Protein AF-A0A966JB98-F1 (afdb_monomer_lite)

pLDDT: mean 86.97, std 13.34, range [29.17, 98.38]

Foldseek 3Di:
DDLVVLLVLLVVLLVVQCVVCVPPVQLNQLSVLLSVLLNVLCVPLNPVRLQPVPHVVLVLLLVLLVCCLPPNDDPDPCCQQEPNLCVQNVQLNVVCNVPHRSSVSLLSSLSVLLVVLLVLQCVLFPDPDPVVSVLLCLQLCSHPNSSNVSNSSDCLSVLLNLLCQLLPDPDPVSVVVSLSSCSSNPVLLSVLLVVQLVVLVVVVVVDDPFFDALVNLVVLLVVLLQLLQVVLQVVCCVPPVDHDRGADPDDDLLVCCLVCLLQLNNVVSADPVPDPDDPVRVVVVCVVVVSSGVLSPLLSVCSSPGGDDDSLSSSLSNSLSSQSSNVSSDNDRDSSSCSSSSSSSSSSSSVSVVVVVCVVVVPPPDPPPPPPDD

Radius of gyration: 20.99 Å; chains: 1; bounding box: 53×44×56 Å

Sequence (374 aa):
MSESLYLAQVSILGIVMLWFTRRQWLMQLQILGWIFFATVIALRFGLVGQEDFYSNDQGYHADLVREILATGLTHDLNWWLSSARIPYVFPATFVAAIGIEPLLALKFVSLLALLTTTSLIQRLVPQASKREVAAAAFFSATALIGVFFASLGLRDTTMMLFVLWFFTSSSSAAKVSALVGLGILRPHLAAAVLIGSLVALSFHKLRRDSAVSPLRNFSYLAAAPVLGYYVYSLGLQFQKGLNGVFGHTWGISPVLRIASNFVGLQFLTVSDSTVEFSITSLLLLRLLLSETIIIPLLFTVAVLVTRRHSLLMQSVMWSFGIYVGIVTNTDFNSFRQNIPFMPVMGLVVLLAWQEHRERRSGVQTSPLTVRRET

Secondary structure (DSSP, 8-state):
--HHHHHHHHHHHHHHHHHHTTT-HHHHHHHHHHHHHHHHHHHHHHHHHTTSSS-THHHHHHHHHHHHHHH-----HHHHHHT--HHHHHHHHHHHHTT--HHHHHHHHHHHHHHHHHHHHHHHS--SSHHHHHHHHHHTT-SHHHHHHHHHT-THHHHHHHHHHHHH-S-HHHHHHHHHHHHHH-HHHHHHHHHHHHHHHHHHHH--SPPPPHHHHHHHHHHHHHHHHHHHHHHHHHHH---S--SSSSSHHHHHHHHHHHHT-GGGGS-GGG-SS-HHHHHHHHHHTTHHHHHHHHHHHHHHH-SS--HHHHHHHHHHHHHHHHHTTSS---GGGTGGGHHHHHHHHHHHHHHHHHHHHT------------

Structure (mmCIF, N/CA/C/O backbone):
data_AF-A0A966JB98-F1
#
_entry.id   AF-A0A966JB98-F1
#
loop_
_atom_site.group_PDB
_atom_site.id
_atom_site.type_symbol
_atom_site.label_atom_id
_atom_site.label_alt_id
_atom_site.label_comp_id
_atom_site.label_asym_id
_atom_site.label_entity_id
_atom_site.label_seq_id
_atom_site.pdbx_PDB_ins_code
_atom_site.Cartn_x
_atom_site.Cartn_y
_atom_site.Cartn_z
_atom_site.occupancy
_atom_site.B_iso_or_equiv
_atom_site.auth_seq_id
_atom_site.auth_comp_id
_atom_site.auth_asym_id
_atom_site.auth_atom_id
_atom_site.pdbx_PDB_model_num
ATOM 1 N N . MET A 1 1 ? 18.762 -2.548 -23.575 1.00 78.75 1 MET A N 1
ATOM 2 C CA . MET A 1 1 ? 19.478 -3.214 -22.462 1.00 78.75 1 MET A CA 1
ATOM 3 C C . MET A 1 1 ? 19.377 -4.722 -22.653 1.00 78.75 1 MET A C 1
ATOM 5 O O . MET A 1 1 ? 18.339 -5.147 -23.140 1.00 78.75 1 MET A O 1
ATOM 9 N N . SER A 1 2 ? 20.403 -5.522 -22.341 1.00 90.44 2 SER A N 1
ATOM 10 C CA . SER A 1 2 ? 20.297 -6.989 -22.438 1.00 90.44 2 SER A CA 1
ATOM 11 C C . SER A 1 2 ? 19.602 -7.588 -21.210 1.00 90.44 2 SER A C 1
ATOM 13 O O . SER A 1 2 ? 19.680 -7.035 -20.111 1.00 90.44 2 SER A O 1
ATOM 15 N N . GLU A 1 3 ? 18.961 -8.747 -21.375 1.00 90.75 3 GLU A N 1
ATOM 16 C CA . GLU A 1 3 ? 18.346 -9.497 -20.267 1.00 90.75 3 GLU A CA 1
ATOM 17 C C . GLU A 1 3 ? 19.377 -9.899 -19.206 1.00 90.75 3 GLU A C 1
ATOM 19 O O . GLU A 1 3 ? 19.126 -9.775 -18.010 1.00 90.75 3 GLU A O 1
ATOM 24 N N . SER A 1 4 ? 20.580 -10.295 -19.631 1.00 92.19 4 SER A N 1
ATOM 25 C CA . SER A 1 4 ? 21.686 -10.619 -18.724 1.00 92.19 4 SER A CA 1
ATOM 26 C C . SER A 1 4 ? 22.066 -9.446 -17.819 1.00 92.19 4 SER A C 1
ATOM 28 O O . SER A 1 4 ? 22.307 -9.640 -16.627 1.00 92.19 4 SER A O 1
ATOM 30 N N . LEU A 1 5 ? 22.069 -8.223 -18.359 1.00 94.50 5 LEU A N 1
ATOM 31 C CA . LEU A 1 5 ? 22.356 -7.021 -17.584 1.00 94.50 5 LEU A CA 1
ATOM 32 C C . LEU A 1 5 ? 21.209 -6.696 -16.620 1.00 94.50 5 LEU A C 1
ATOM 34 O O . LEU A 1 5 ? 21.478 -6.366 -15.468 1.00 94.50 5 LEU A O 1
ATOM 38 N N . TYR A 1 6 ? 19.948 -6.857 -17.043 1.00 95.88 6 TYR A N 1
ATOM 39 C CA . TYR A 1 6 ? 18.785 -6.701 -16.157 1.00 95.88 6 TYR A CA 1
ATOM 40 C C . TYR A 1 6 ? 18.880 -7.637 -14.944 1.00 95.88 6 TYR A C 1
ATOM 42 O O . TYR A 1 6 ? 18.772 -7.202 -13.800 1.00 95.88 6 TYR A O 1
ATOM 50 N N . LEU A 1 7 ? 19.135 -8.926 -15.179 1.00 96.19 7 LEU A N 1
ATOM 51 C CA . LEU A 1 7 ? 19.230 -9.930 -14.116 1.00 96.19 7 LEU A CA 1
ATOM 52 C C . LEU A 1 7 ? 20.423 -9.683 -13.183 1.00 96.19 7 LEU A C 1
ATOM 54 O O . LEU A 1 7 ? 20.317 -9.894 -11.970 1.00 96.19 7 LEU A O 1
ATOM 58 N N . ALA A 1 8 ? 21.538 -9.182 -13.722 1.00 96.69 8 ALA A N 1
ATOM 59 C CA . ALA A 1 8 ? 22.664 -8.734 -12.912 1.00 96.69 8 ALA A CA 1
ATOM 60 C C . ALA A 1 8 ? 22.264 -7.559 -12.003 1.00 96.69 8 ALA A C 1
ATOM 62 O O . ALA A 1 8 ? 22.553 -7.598 -10.808 1.00 96.69 8 ALA A O 1
ATOM 63 N N . GLN A 1 9 ? 21.537 -6.561 -12.520 1.00 97.38 9 GLN A N 1
ATOM 64 C CA . GLN A 1 9 ? 21.033 -5.438 -11.718 1.00 97.38 9 GLN A CA 1
ATOM 65 C C . GLN A 1 9 ? 20.074 -5.901 -10.611 1.00 97.38 9 GLN A C 1
ATOM 67 O O . GLN A 1 9 ? 20.238 -5.493 -9.461 1.00 97.38 9 GLN A O 1
ATOM 72 N N . VAL A 1 10 ? 19.125 -6.796 -10.920 1.00 97.31 10 VAL A N 1
ATOM 73 C CA . VAL A 1 10 ? 18.217 -7.399 -9.922 1.00 97.31 10 VAL A CA 1
ATOM 74 C C . VAL A 1 10 ? 19.022 -8.067 -8.805 1.00 97.31 10 VAL A C 1
ATOM 76 O O . VAL A 1 10 ? 18.758 -7.840 -7.623 1.00 97.31 10 VAL A O 1
ATOM 79 N N . SER A 1 11 ? 20.032 -8.856 -9.177 1.00 96.88 11 SER A N 1
ATOM 80 C CA . SER A 1 11 ? 20.884 -9.578 -8.230 1.00 96.88 11 SER A CA 1
ATOM 81 C C . SER A 1 11 ? 21.695 -8.626 -7.353 1.00 96.88 11 SER A C 1
ATOM 83 O O . SER A 1 11 ? 21.733 -8.807 -6.139 1.00 96.88 11 SER A O 1
ATOM 85 N N . ILE A 1 12 ? 22.298 -7.584 -7.935 1.00 97.31 12 ILE A N 1
ATOM 86 C CA . ILE A 1 12 ? 23.080 -6.578 -7.202 1.00 97.31 12 ILE A CA 1
ATOM 87 C C . ILE A 1 12 ? 22.198 -5.855 -6.181 1.00 97.31 12 ILE A C 1
ATOM 89 O O . ILE A 1 12 ? 22.534 -5.836 -4.996 1.00 97.31 12 ILE A O 1
ATOM 93 N N . LEU A 1 13 ? 21.054 -5.311 -6.610 1.00 97.44 13 LEU A N 1
ATOM 94 C CA . LEU A 1 13 ? 20.121 -4.617 -5.716 1.00 97.44 13 LEU A CA 1
ATOM 95 C C . LEU A 1 13 ? 19.637 -5.546 -4.596 1.00 97.44 13 LEU A C 1
ATOM 97 O O . LEU A 1 13 ? 19.626 -5.165 -3.425 1.00 97.44 13 LEU A O 1
ATOM 101 N N . GLY A 1 14 ? 19.302 -6.790 -4.943 1.00 96.88 14 GLY A N 1
ATOM 102 C CA . GLY A 1 14 ? 18.904 -7.819 -3.992 1.00 96.88 14 GLY A CA 1
ATOM 103 C C . GLY A 1 14 ? 19.979 -8.129 -2.947 1.00 96.88 14 GLY A C 1
ATOM 104 O O . GLY A 1 14 ? 19.700 -8.087 -1.750 1.00 96.88 14 GLY A O 1
ATOM 105 N N . ILE A 1 15 ? 21.217 -8.394 -3.373 1.00 97.25 15 ILE A N 1
ATOM 106 C CA . ILE A 1 15 ? 22.352 -8.713 -2.489 1.00 97.25 15 ILE A CA 1
ATOM 107 C C . ILE A 1 15 ? 22.662 -7.544 -1.550 1.00 97.25 15 ILE A C 1
ATOM 109 O O . ILE A 1 15 ? 22.841 -7.756 -0.348 1.00 97.25 15 ILE A O 1
ATOM 113 N N . VAL A 1 16 ? 22.677 -6.314 -2.073 1.00 96.81 16 VAL A N 1
ATOM 114 C CA . VAL A 1 16 ? 22.878 -5.104 -1.265 1.00 96.81 16 VAL A CA 1
ATOM 115 C C . VAL A 1 16 ? 21.811 -5.013 -0.175 1.00 96.81 16 VAL A C 1
ATOM 117 O O . VAL A 1 16 ? 22.136 -4.817 0.997 1.00 96.81 16 VAL A O 1
ATOM 120 N N . MET A 1 17 ? 20.540 -5.231 -0.518 1.00 97.19 17 MET A N 1
ATOM 121 C CA . MET A 1 17 ? 19.464 -5.196 0.472 1.00 97.19 17 MET A CA 1
ATOM 122 C C . MET A 1 17 ? 19.564 -6.330 1.494 1.00 97.19 17 MET A C 1
ATOM 124 O O . MET A 1 17 ? 19.397 -6.077 2.688 1.00 97.19 17 MET A O 1
ATOM 128 N N . LEU A 1 18 ? 19.906 -7.551 1.070 1.00 97.56 18 LEU A N 1
ATOM 129 C CA . LEU A 1 18 ? 20.116 -8.685 1.977 1.00 97.56 18 LEU A CA 1
ATOM 130 C C . LEU A 1 18 ? 21.223 -8.412 3.001 1.00 97.56 18 LEU A C 1
ATOM 132 O O . LEU A 1 18 ? 21.103 -8.827 4.158 1.00 97.56 18 LEU A O 1
ATOM 136 N N . TRP A 1 19 ? 22.276 -7.697 2.597 1.00 96.62 19 TRP A N 1
ATOM 137 C CA . TRP A 1 19 ? 23.347 -7.270 3.492 1.00 96.62 19 TRP A CA 1
ATOM 138 C C . TRP A 1 19 ? 22.836 -6.307 4.571 1.00 96.62 19 TRP A C 1
ATOM 140 O O . TRP A 1 19 ? 23.075 -6.528 5.764 1.00 96.62 19 TRP A O 1
ATOM 150 N N . PHE A 1 20 ? 22.079 -5.276 4.178 1.00 95.12 20 PHE A N 1
ATOM 151 C CA . PHE A 1 20 ? 21.501 -4.311 5.120 1.00 95.12 20 PHE A CA 1
ATOM 152 C C . PHE A 1 20 ? 20.479 -4.948 6.072 1.00 95.12 20 PHE A C 1
ATOM 154 O O . PHE A 1 20 ? 20.418 -4.577 7.245 1.00 95.12 20 PHE A O 1
ATOM 161 N N . THR A 1 21 ? 19.728 -5.955 5.621 1.00 94.81 21 THR A N 1
ATOM 162 C CA . THR A 1 21 ? 18.706 -6.638 6.432 1.00 94.81 21 THR A CA 1
ATOM 163 C C . THR A 1 21 ? 19.190 -7.956 7.043 1.00 94.81 21 THR A C 1
ATOM 165 O O . THR A 1 21 ? 18.371 -8.778 7.455 1.00 94.81 21 THR A O 1
ATOM 168 N N . ARG A 1 22 ? 20.509 -8.184 7.156 1.00 91.81 22 ARG A N 1
ATOM 169 C CA . ARG A 1 22 ? 21.096 -9.484 7.557 1.00 91.81 22 ARG A CA 1
ATOM 170 C C . ARG A 1 22 ? 20.630 -10.055 8.902 1.00 91.81 22 ARG A C 1
ATOM 172 O O . ARG A 1 22 ? 20.797 -11.240 9.162 1.00 91.81 22 ARG A O 1
ATOM 179 N N . ARG A 1 23 ? 20.082 -9.212 9.783 1.00 89.88 23 ARG A N 1
ATOM 180 C CA . ARG A 1 23 ? 19.569 -9.603 11.110 1.00 89.88 23 ARG A CA 1
ATOM 181 C C . ARG A 1 23 ? 18.047 -9.795 11.145 1.00 89.88 23 ARG A C 1
ATOM 183 O O . ARG A 1 23 ? 17.507 -10.139 12.191 1.00 89.88 23 ARG A O 1
ATOM 190 N N . GLN A 1 24 ? 17.349 -9.560 10.036 1.00 92.69 24 GLN A N 1
ATOM 191 C CA . GLN A 1 24 ? 15.889 -9.532 9.959 1.00 92.69 24 GLN A CA 1
ATOM 192 C C . GLN A 1 24 ? 15.391 -10.569 8.949 1.00 92.69 24 GLN A C 1
ATOM 194 O O . GLN A 1 24 ? 15.175 -10.269 7.778 1.00 92.69 24 GLN A O 1
ATOM 199 N N . TRP A 1 25 ? 15.181 -11.800 9.427 1.00 94.69 25 TRP A N 1
ATOM 200 C CA . TRP A 1 25 ? 14.841 -12.956 8.585 1.00 94.69 25 TRP A CA 1
ATOM 201 C C . TRP A 1 25 ? 13.609 -12.732 7.688 1.00 94.69 25 TRP A C 1
ATOM 203 O O . TRP A 1 25 ? 13.598 -13.174 6.544 1.00 94.69 25 TRP A O 1
ATOM 213 N N . LEU A 1 26 ? 12.583 -12.023 8.182 1.00 95.12 26 LEU A N 1
ATOM 214 C CA . LEU A 1 26 ? 11.376 -11.736 7.403 1.00 95.12 26 LEU A CA 1
ATOM 215 C C . LEU A 1 26 ? 11.687 -10.821 6.213 1.00 95.12 26 LEU A C 1
ATOM 217 O O . LEU A 1 26 ? 11.237 -11.089 5.104 1.00 95.12 26 LEU A O 1
ATOM 221 N N . MET A 1 27 ? 12.482 -9.771 6.430 1.00 96.56 27 MET A N 1
ATOM 222 C CA . MET A 1 27 ? 12.879 -8.864 5.353 1.00 96.56 27 MET A CA 1
ATOM 223 C C . MET A 1 27 ? 13.778 -9.563 4.339 1.00 96.56 27 MET A C 1
ATOM 225 O O . MET A 1 27 ? 13.618 -9.355 3.143 1.00 96.56 27 MET A O 1
ATOM 229 N N . GLN A 1 28 ? 14.659 -10.460 4.793 1.00 97.06 28 GLN A N 1
ATOM 230 C CA . GLN A 1 28 ? 15.429 -11.306 3.880 1.00 97.06 28 GLN A CA 1
ATOM 231 C C . GLN A 1 28 ? 14.514 -12.165 3.004 1.00 97.06 28 GLN A C 1
ATOM 233 O O . GLN A 1 28 ? 14.716 -12.223 1.796 1.00 97.06 28 GLN A O 1
ATOM 238 N N . LEU A 1 29 ? 13.476 -12.778 3.582 1.00 97.25 29 LEU A N 1
ATOM 239 C CA . LEU A 1 29 ? 12.498 -13.554 2.821 1.00 97.25 29 LEU A CA 1
ATOM 240 C C . LEU A 1 29 ? 11.737 -12.683 1.808 1.00 97.25 29 LEU A C 1
ATOM 242 O O . LEU A 1 29 ? 11.547 -13.104 0.670 1.00 97.25 29 LEU A O 1
ATOM 246 N N . GLN A 1 30 ? 11.348 -11.463 2.191 1.00 98.06 30 GLN A N 1
ATOM 247 C CA . GLN A 1 30 ? 10.701 -10.505 1.288 1.00 98.06 30 GLN A CA 1
ATOM 248 C C . GLN A 1 30 ? 11.611 -10.119 0.116 1.00 98.06 30 GLN A C 1
ATOM 250 O O . GLN A 1 30 ? 11.156 -10.093 -1.024 1.00 98.06 30 GLN A O 1
ATOM 255 N N . ILE A 1 31 ? 12.897 -9.866 0.377 1.00 98.31 31 ILE A N 1
ATOM 256 C CA . ILE A 1 31 ? 13.884 -9.528 -0.656 1.00 98.31 31 ILE A CA 1
ATOM 257 C C . ILE A 1 31 ? 14.127 -10.722 -1.584 1.00 98.31 31 ILE A C 1
ATOM 259 O O . ILE A 1 31 ? 14.111 -10.552 -2.798 1.00 98.31 31 ILE A O 1
ATOM 263 N N . LEU A 1 32 ? 14.295 -11.933 -1.043 1.00 98.12 32 LEU A N 1
ATOM 264 C CA . LEU A 1 32 ? 14.449 -13.148 -1.851 1.00 98.12 32 LEU A CA 1
ATOM 265 C C . LEU A 1 32 ? 13.221 -13.399 -2.732 1.00 98.12 32 LEU A C 1
ATOM 267 O O . LEU A 1 32 ? 13.362 -13.699 -3.916 1.00 98.12 32 LEU A O 1
ATOM 271 N N . GLY A 1 33 ? 12.019 -13.220 -2.179 1.00 97.88 33 GLY A N 1
ATOM 272 C CA . GLY A 1 33 ? 10.779 -13.294 -2.945 1.00 97.88 33 GLY A CA 1
ATOM 273 C C . GLY A 1 33 ? 10.704 -12.222 -4.034 1.00 97.88 33 GLY A C 1
ATOM 274 O O . GLY A 1 33 ? 10.309 -12.521 -5.157 1.00 97.88 33 GLY A O 1
ATOM 275 N N . TRP A 1 34 ? 11.139 -10.994 -3.745 1.00 98.38 34 TRP A N 1
ATOM 276 C CA . TRP A 1 34 ? 11.185 -9.912 -4.729 1.00 98.38 34 TRP A CA 1
ATOM 277 C C . TRP A 1 34 ? 12.165 -10.210 -5.869 1.00 98.38 34 TRP A C 1
ATOM 279 O O . TRP A 1 34 ? 11.786 -10.062 -7.028 1.00 98.38 34 TRP A O 1
ATOM 289 N N . ILE A 1 35 ? 13.375 -10.703 -5.564 1.00 98.31 35 ILE A N 1
ATOM 290 C CA . ILE A 1 35 ? 14.361 -11.149 -6.568 1.00 98.31 35 ILE A CA 1
ATOM 291 C C . ILE A 1 35 ? 13.737 -12.225 -7.459 1.00 98.31 35 ILE A C 1
ATOM 293 O O . ILE A 1 35 ? 13.820 -12.138 -8.686 1.00 98.31 35 ILE A O 1
ATOM 297 N N . PHE A 1 36 ? 13.088 -13.219 -6.845 1.00 97.94 36 PHE A N 1
ATOM 298 C CA . PHE A 1 36 ? 12.430 -14.309 -7.556 1.00 97.94 36 PHE A CA 1
ATOM 299 C C . PHE A 1 36 ? 11.345 -13.791 -8.508 1.00 97.94 36 PHE A C 1
ATOM 301 O O . PHE A 1 36 ? 11.405 -14.077 -9.702 1.00 97.94 36 PHE A O 1
ATOM 308 N N . PHE A 1 37 ? 10.392 -12.988 -8.026 1.00 96.94 37 PHE A N 1
ATOM 309 C CA . PHE A 1 37 ? 9.316 -12.470 -8.876 1.00 96.94 37 PHE A CA 1
ATOM 310 C C . PHE A 1 37 ? 9.828 -11.524 -9.962 1.00 96.94 37 PHE A C 1
ATOM 312 O O . PHE A 1 37 ? 9.421 -11.666 -11.113 1.00 96.94 37 PHE A O 1
ATOM 319 N N . ALA A 1 38 ? 10.742 -10.602 -9.641 1.00 96.75 38 ALA A N 1
ATOM 320 C CA . ALA A 1 38 ? 11.320 -9.694 -10.630 1.00 96.75 38 ALA A CA 1
ATOM 321 C C . ALA A 1 38 ? 12.022 -10.465 -11.760 1.00 96.75 38 ALA A C 1
ATOM 323 O O . ALA A 1 38 ? 11.851 -10.126 -12.930 1.00 96.75 38 ALA A O 1
ATOM 324 N N . THR A 1 39 ? 12.740 -11.536 -11.411 1.00 96.62 39 THR A N 1
ATOM 325 C CA . THR A 1 39 ? 13.415 -12.426 -12.364 1.00 96.62 39 THR A CA 1
ATOM 326 C C . THR A 1 39 ? 12.419 -13.214 -13.209 1.00 96.62 39 THR A C 1
ATOM 328 O O . THR A 1 39 ? 12.507 -13.196 -14.431 1.00 96.62 39 THR A O 1
ATOM 331 N N . VAL A 1 40 ? 11.445 -13.882 -12.583 1.00 96.06 40 VAL A N 1
ATOM 332 C CA . VAL A 1 40 ? 10.453 -14.707 -13.292 1.00 96.06 40 VAL A CA 1
ATOM 333 C C . VAL A 1 40 ? 9.606 -13.867 -14.245 1.00 96.06 40 VAL A C 1
ATOM 335 O O . VAL A 1 40 ? 9.353 -14.298 -15.368 1.00 96.06 40 VAL A O 1
ATOM 338 N N . ILE A 1 41 ? 9.189 -12.667 -13.829 1.00 94.62 41 ILE A N 1
ATOM 339 C CA . ILE A 1 41 ? 8.429 -11.747 -14.684 1.00 94.62 41 ILE A CA 1
ATOM 340 C C . ILE A 1 41 ? 9.278 -11.338 -15.895 1.00 94.62 41 ILE A C 1
ATOM 342 O O . ILE A 1 41 ? 8.810 -11.460 -17.024 1.00 94.62 41 ILE A O 1
ATOM 346 N N . ALA A 1 42 ? 10.530 -10.923 -15.680 1.00 94.06 42 ALA A N 1
ATOM 347 C CA . ALA A 1 42 ? 11.412 -10.513 -16.770 1.00 94.06 42 ALA A CA 1
ATOM 348 C C . ALA A 1 42 ? 11.715 -11.661 -17.748 1.00 94.06 42 ALA A C 1
ATOM 350 O O . ALA A 1 42 ? 11.664 -11.457 -18.954 1.00 94.06 42 ALA A O 1
ATOM 351 N N . LEU A 1 43 ? 11.967 -12.876 -17.248 1.00 94.56 43 LEU A N 1
ATOM 352 C CA . LEU A 1 43 ? 12.237 -14.049 -18.088 1.00 94.56 43 LEU A CA 1
ATOM 353 C C . LEU A 1 43 ? 11.011 -14.512 -18.882 1.00 94.56 43 LEU A C 1
ATOM 355 O O . LEU A 1 43 ? 11.151 -15.022 -19.988 1.00 94.56 43 LEU A O 1
ATOM 359 N N . ARG A 1 44 ? 9.807 -14.375 -18.317 1.00 93.94 44 ARG A N 1
ATOM 360 C CA . ARG A 1 44 ? 8.575 -14.849 -18.959 1.00 93.94 44 ARG A CA 1
ATOM 361 C C . ARG A 1 44 ? 8.018 -13.864 -19.981 1.00 93.94 44 ARG A C 1
ATOM 363 O O . ARG A 1 44 ? 7.492 -14.300 -20.999 1.00 93.94 44 ARG A O 1
ATOM 370 N N . PHE A 1 45 ? 8.075 -12.568 -19.684 1.00 91.56 45 PHE A N 1
ATOM 371 C CA . PHE A 1 45 ? 7.440 -11.522 -20.493 1.00 91.56 45 PHE A CA 1
ATOM 372 C C . PHE A 1 45 ? 8.448 -10.671 -21.279 1.00 91.56 45 PHE A C 1
ATOM 374 O O . PHE A 1 45 ? 8.051 -9.828 -22.081 1.00 91.56 45 PHE A O 1
ATOM 381 N N . GLY A 1 46 ? 9.748 -10.890 -21.076 1.00 92.00 46 GLY A N 1
ATOM 382 C CA . GLY A 1 46 ? 10.804 -10.062 -21.645 1.00 92.00 46 GLY A CA 1
ATOM 383 C C . GLY A 1 46 ? 10.873 -8.678 -20.997 1.00 92.00 46 GLY A C 1
ATOM 384 O O . GLY A 1 46 ? 10.077 -8.323 -20.124 1.00 92.00 46 GLY A O 1
ATOM 385 N N . LEU A 1 47 ? 11.841 -7.867 -21.436 1.00 90.12 47 LEU A N 1
ATOM 386 C CA . LEU A 1 47 ? 12.071 -6.542 -20.848 1.00 90.12 47 LEU A CA 1
ATOM 387 C C . LEU A 1 47 ? 10.979 -5.523 -21.175 1.00 90.12 47 LEU A C 1
ATOM 389 O O . LEU A 1 47 ? 10.716 -4.670 -20.336 1.00 90.12 47 LEU A O 1
ATOM 393 N N . VAL A 1 48 ? 10.357 -5.639 -22.352 1.00 88.38 48 VAL A N 1
ATOM 394 C CA . VAL A 1 48 ? 9.275 -4.749 -22.801 1.00 88.38 48 VAL A CA 1
ATOM 395 C C . VAL A 1 48 ? 7.922 -5.268 -22.317 1.00 88.38 48 VAL A C 1
ATOM 397 O O . VAL A 1 48 ? 7.165 -4.529 -21.704 1.00 88.38 48 VAL A O 1
ATOM 400 N N . GLY A 1 49 ? 7.631 -6.562 -22.496 1.00 87.00 49 GLY A N 1
ATOM 401 C CA . GLY A 1 49 ? 6.319 -7.118 -22.141 1.00 87.00 49 GLY A CA 1
ATOM 402 C C . GLY A 1 49 ? 6.010 -7.098 -20.640 1.00 87.00 49 GLY A C 1
ATOM 403 O O . GLY A 1 49 ? 4.846 -7.142 -20.252 1.00 87.00 49 GLY A O 1
ATOM 404 N N . GLN A 1 50 ? 7.020 -6.984 -19.770 1.00 91.25 50 GLN A N 1
ATOM 405 C CA . GLN A 1 50 ? 6.785 -6.809 -18.333 1.00 91.25 50 GLN A CA 1
ATOM 406 C C . GLN A 1 50 ? 6.188 -5.441 -17.953 1.00 91.25 50 GLN A C 1
ATOM 408 O O . GLN A 1 50 ? 5.638 -5.323 -16.855 1.00 91.25 50 GLN A O 1
ATOM 413 N N . GLU A 1 51 ? 6.301 -4.425 -18.816 1.00 89.31 51 GLU A N 1
ATOM 414 C CA . GLU A 1 51 ? 5.734 -3.086 -18.591 1.00 89.31 51 GLU A CA 1
ATOM 415 C C . GLU A 1 51 ? 4.211 -3.065 -18.722 1.00 89.31 51 GLU A C 1
ATOM 417 O O . GLU A 1 51 ? 3.573 -2.202 -18.136 1.00 89.31 51 GLU A O 1
ATOM 422 N N . ASP A 1 52 ? 3.631 -4.061 -19.390 1.00 85.69 52 ASP A N 1
ATOM 423 C CA . ASP A 1 52 ? 2.181 -4.208 -19.551 1.00 85.69 52 ASP A CA 1
ATOM 424 C C . ASP A 1 52 ? 1.653 -5.499 -18.906 1.00 85.69 52 ASP A C 1
ATOM 426 O O . ASP A 1 52 ? 0.493 -5.865 -19.068 1.00 85.69 52 ASP A O 1
ATOM 430 N N . PHE A 1 53 ? 2.497 -6.200 -18.140 1.00 84.75 53 PHE A N 1
ATOM 431 C CA . PHE A 1 53 ? 2.170 -7.513 -17.578 1.00 84.75 53 PHE A CA 1
ATOM 432 C C . PHE A 1 53 ? 0.926 -7.498 -16.678 1.00 84.75 53 PHE A C 1
ATOM 434 O O . PHE A 1 53 ? 0.100 -8.408 -16.749 1.00 84.75 53 PHE A O 1
ATOM 441 N N . TYR A 1 54 ? 0.820 -6.520 -15.776 1.00 84.94 54 TYR A N 1
ATOM 442 C CA . TYR A 1 54 ? -0.244 -6.482 -14.771 1.00 84.94 54 TYR A CA 1
ATOM 443 C C . TYR A 1 54 ? -1.152 -5.260 -14.908 1.00 84.94 54 TYR A C 1
ATOM 445 O O . TYR A 1 54 ? -2.337 -5.332 -14.576 1.00 84.94 54 TYR A O 1
ATOM 453 N N . SER A 1 55 ? -0.607 -4.115 -15.321 1.00 84.50 55 SER A N 1
ATOM 454 C CA . SER A 1 55 ? -1.356 -2.866 -15.441 1.00 84.50 55 SER A CA 1
ATOM 455 C C . SER A 1 55 ? -0.594 -1.848 -16.280 1.00 84.50 55 SER A C 1
ATOM 457 O O . SER A 1 55 ? 0.574 -1.604 -15.998 1.00 84.50 55 SER A O 1
ATOM 459 N N . ASN A 1 56 ? -1.302 -1.129 -17.156 1.00 85.44 56 ASN A N 1
ATOM 460 C CA . ASN A 1 56 ? -0.759 -0.034 -17.981 1.00 85.44 56 ASN A CA 1
ATOM 461 C C . ASN A 1 56 ? -0.050 1.064 -17.154 1.00 85.44 56 ASN A C 1
ATOM 463 O O . ASN A 1 56 ? 0.825 1.767 -17.650 1.00 85.44 56 ASN A O 1
ATOM 467 N N . ASP A 1 57 ? -0.409 1.213 -15.870 1.00 85.69 57 ASP A N 1
ATOM 468 C CA . ASP A 1 57 ? 0.307 2.074 -14.911 1.00 85.69 57 ASP A CA 1
ATOM 469 C C . ASP A 1 57 ? 1.826 1.795 -14.848 1.00 85.69 57 ASP A C 1
ATOM 471 O O . ASP A 1 57 ? 2.592 2.710 -14.559 1.00 85.69 57 ASP A O 1
ATOM 475 N N . GLN A 1 58 ? 2.271 0.551 -15.062 1.00 91.38 58 GLN A N 1
ATOM 476 C CA . GLN A 1 58 ? 3.686 0.173 -14.984 1.00 91.38 58 GLN A CA 1
ATOM 477 C C . GLN A 1 58 ? 4.497 0.862 -16.093 1.00 91.38 58 GLN A C 1
ATOM 479 O O . GLN A 1 58 ? 5.445 1.584 -15.777 1.00 91.38 58 GLN A O 1
ATOM 484 N N . GLY A 1 59 ? 4.084 0.704 -17.357 1.00 91.69 59 GLY A N 1
ATOM 485 C CA . GLY A 1 59 ? 4.666 1.413 -18.500 1.00 91.69 59 GLY A CA 1
ATOM 486 C C . GLY A 1 59 ? 4.590 2.930 -18.330 1.00 91.69 59 GLY A C 1
ATOM 487 O O . GLY A 1 59 ? 5.610 3.608 -18.401 1.00 91.69 59 GLY A O 1
ATOM 488 N N . TYR A 1 60 ? 3.425 3.459 -17.935 1.00 91.31 60 TYR A N 1
ATOM 489 C CA . TYR A 1 60 ? 3.259 4.897 -17.683 1.00 91.31 60 TYR A CA 1
ATOM 490 C C . TYR A 1 60 ? 4.270 5.453 -16.663 1.00 91.31 60 TYR A C 1
ATOM 492 O O . TYR A 1 60 ? 4.852 6.519 -16.864 1.00 91.31 60 TYR A O 1
ATOM 500 N N . HIS A 1 61 ? 4.499 4.753 -15.547 1.00 92.75 61 HIS A N 1
ATOM 501 C CA . HIS A 1 61 ? 5.480 5.190 -14.553 1.00 92.75 61 HIS A CA 1
ATOM 502 C C . HIS A 1 61 ? 6.921 5.059 -15.053 1.00 92.75 61 HIS A C 1
ATOM 504 O O . HIS A 1 61 ? 7.736 5.936 -14.759 1.00 92.75 61 HIS A O 1
ATOM 510 N N . ALA A 1 62 ? 7.242 3.993 -15.790 1.00 93.38 62 ALA A N 1
ATOM 511 C CA . ALA A 1 62 ? 8.566 3.808 -16.376 1.00 93.38 62 ALA A CA 1
ATOM 512 C C . ALA A 1 62 ? 8.879 4.912 -17.397 1.00 93.38 62 ALA A C 1
ATOM 514 O O . ALA A 1 62 ? 9.975 5.474 -17.375 1.00 93.38 62 ALA A O 1
ATOM 515 N N . ASP A 1 63 ? 7.896 5.291 -18.211 1.00 92.69 63 ASP A N 1
ATOM 516 C CA . ASP A 1 63 ? 8.002 6.383 -19.176 1.00 92.69 63 ASP A CA 1
ATOM 517 C C . ASP A 1 63 ? 8.215 7.733 -18.501 1.00 92.69 63 ASP A C 1
ATOM 519 O O . ASP A 1 63 ? 9.104 8.470 -18.914 1.00 92.69 63 ASP A O 1
ATOM 523 N N . LEU A 1 64 ? 7.514 8.028 -17.400 1.00 92.00 64 LEU A N 1
ATOM 524 C CA . LEU A 1 64 ? 7.780 9.242 -16.620 1.00 92.00 64 LEU A CA 1
ATOM 525 C C . LEU A 1 64 ? 9.222 9.289 -16.095 1.00 92.00 64 LEU A C 1
ATOM 527 O O . LEU A 1 64 ? 9.855 10.343 -16.120 1.00 92.00 64 LEU A O 1
ATOM 531 N N . VAL A 1 65 ? 9.770 8.162 -15.624 1.00 93.62 65 VAL A N 1
ATOM 532 C CA . VAL A 1 65 ? 11.177 8.107 -15.190 1.00 93.62 65 VAL A CA 1
ATOM 533 C C . VAL A 1 65 ? 12.115 8.385 -16.368 1.00 93.62 65 VAL A C 1
ATOM 535 O O . VAL A 1 65 ? 13.057 9.165 -16.219 1.00 93.62 65 VAL A O 1
ATOM 538 N N . ARG A 1 66 ? 11.858 7.778 -17.534 1.00 93.75 66 ARG A N 1
ATOM 539 C CA . ARG A 1 66 ? 12.648 7.982 -18.761 1.00 93.75 66 ARG A CA 1
ATOM 540 C C . ARG A 1 66 ? 12.590 9.429 -19.236 1.00 93.75 66 ARG A C 1
ATOM 542 O O . ARG A 1 66 ? 13.631 9.993 -19.555 1.00 93.75 66 ARG A O 1
ATOM 549 N N . GLU A 1 67 ? 11.402 10.024 -19.242 1.00 91.12 67 GLU A N 1
ATOM 550 C CA . GLU A 1 67 ? 11.170 11.416 -19.620 1.00 91.12 67 GLU A CA 1
ATOM 551 C C . GLU A 1 67 ? 11.979 12.353 -18.720 1.00 91.12 67 GLU A C 1
ATOM 553 O O . GLU A 1 67 ? 12.793 13.123 -19.219 1.00 91.12 67 GLU A O 1
ATOM 558 N N . ILE A 1 68 ? 11.872 12.209 -17.394 1.00 91.62 68 ILE A N 1
ATOM 559 C CA . ILE A 1 68 ? 12.625 13.049 -16.450 1.00 91.62 68 ILE A CA 1
ATOM 560 C C . ILE A 1 68 ? 14.142 12.919 -16.661 1.00 91.62 68 ILE A C 1
ATOM 562 O O . ILE A 1 68 ? 14.858 13.916 -16.576 1.00 91.62 68 ILE A O 1
ATOM 566 N N . LEU A 1 69 ? 14.651 11.713 -16.938 1.00 91.94 69 LEU A N 1
ATOM 567 C CA . LEU A 1 69 ? 16.077 11.507 -17.215 1.00 91.94 69 LEU A CA 1
ATOM 568 C C . LEU A 1 69 ? 16.521 12.132 -18.545 1.00 91.94 69 LEU A C 1
ATOM 570 O O . LEU A 1 69 ? 17.654 12.596 -18.641 1.00 91.94 69 LEU A O 1
ATOM 574 N N . ALA A 1 70 ? 15.655 12.131 -19.561 1.00 91.06 70 ALA A N 1
ATOM 575 C CA . ALA A 1 70 ? 15.975 12.629 -20.894 1.00 91.06 70 ALA A CA 1
ATOM 576 C C . ALA A 1 70 ? 15.850 14.156 -21.008 1.00 91.06 70 ALA A C 1
ATOM 578 O O . ALA A 1 70 ? 16.715 14.803 -21.594 1.00 91.06 70 ALA A O 1
ATOM 579 N N . THR A 1 71 ? 14.778 14.733 -20.465 1.00 86.94 71 THR A N 1
ATOM 580 C CA . THR A 1 71 ? 14.427 16.151 -20.649 1.00 86.94 71 THR A CA 1
ATOM 581 C C . THR A 1 71 ? 14.620 16.998 -19.395 1.00 86.94 71 THR A C 1
ATOM 583 O O . THR A 1 71 ? 14.496 18.219 -19.458 1.00 86.94 71 THR A O 1
ATOM 586 N N . GLY A 1 72 ? 14.923 16.382 -18.251 1.00 82.88 72 GLY A N 1
ATOM 587 C CA . GLY A 1 72 ? 14.947 17.065 -16.963 1.00 82.88 72 GLY A CA 1
ATOM 588 C C . GLY A 1 72 ? 13.543 17.347 -16.423 1.00 82.88 72 GLY A C 1
ATOM 589 O O . GLY A 1 72 ? 12.552 16.739 -16.828 1.00 82.88 72 GLY A O 1
ATOM 590 N N . LEU A 1 73 ? 13.459 18.263 -15.457 1.00 81.44 73 LEU A N 1
ATOM 591 C CA . LEU A 1 73 ? 12.210 18.610 -14.780 1.00 81.44 73 LEU A CA 1
ATOM 592 C C . LEU A 1 73 ? 11.384 19.608 -15.590 1.00 81.44 73 LEU A C 1
ATOM 594 O O . LEU A 1 73 ? 11.891 20.650 -16.000 1.00 81.44 73 LEU A O 1
ATOM 598 N N . THR A 1 74 ? 10.091 19.331 -15.748 1.00 79.44 74 THR A N 1
ATOM 599 C CA . THR A 1 74 ? 9.161 20.275 -16.374 1.00 79.44 74 THR A CA 1
ATOM 600 C C . THR A 1 74 ? 8.828 21.428 -15.418 1.00 79.44 74 THR A C 1
ATOM 602 O O . THR A 1 74 ? 8.811 21.273 -14.193 1.00 79.44 74 THR A O 1
ATOM 605 N N . HIS A 1 75 ? 8.534 22.609 -15.965 1.00 75.12 75 HIS A N 1
ATOM 606 C CA . HIS A 1 75 ? 8.100 23.774 -15.178 1.00 75.12 75 HIS A CA 1
ATOM 607 C C . HIS A 1 75 ? 6.574 23.832 -14.957 1.00 75.12 75 HIS A C 1
ATOM 609 O O . HIS A 1 75 ? 6.081 24.775 -14.341 1.00 75.12 75 HIS A O 1
ATOM 615 N N . ASP A 1 76 ? 5.814 22.841 -15.438 1.00 80.19 76 ASP A N 1
ATOM 616 C CA . ASP A 1 76 ? 4.351 22.833 -15.345 1.00 80.19 76 ASP A CA 1
ATOM 617 C C . ASP A 1 76 ? 3.863 22.323 -13.980 1.00 80.19 76 ASP A C 1
ATOM 619 O O . ASP A 1 76 ? 3.898 21.127 -13.684 1.00 80.19 76 ASP A O 1
ATOM 623 N N . LEU A 1 77 ? 3.342 23.234 -13.154 1.00 71.31 77 LEU A N 1
ATOM 624 C CA . LEU A 1 77 ? 2.802 22.927 -11.827 1.00 71.31 77 LEU A CA 1
ATOM 625 C C . LEU A 1 77 ? 1.659 21.893 -11.864 1.00 71.31 77 LEU A C 1
ATOM 627 O O . LEU A 1 77 ? 1.503 21.111 -10.923 1.00 71.31 77 LEU A O 1
ATOM 631 N N . ASN A 1 78 ? 0.874 21.850 -12.945 1.00 73.88 78 ASN A N 1
ATOM 632 C CA . ASN A 1 78 ? -0.201 20.869 -13.086 1.00 73.88 78 ASN A CA 1
ATOM 633 C C . ASN A 1 78 ? 0.360 19.463 -13.279 1.00 73.88 78 ASN A C 1
ATOM 635 O O . ASN A 1 78 ? -0.144 18.518 -12.664 1.00 73.88 78 ASN A O 1
ATOM 639 N N . TRP A 1 79 ? 1.430 19.315 -14.061 1.00 78.31 79 TRP A N 1
ATOM 640 C CA . TRP A 1 79 ? 2.133 18.044 -14.223 1.00 78.31 79 TRP A CA 1
ATOM 641 C C . TRP A 1 79 ? 2.631 17.513 -12.873 1.00 78.31 79 TRP A C 1
ATOM 643 O O . TRP A 1 79 ? 2.374 16.355 -1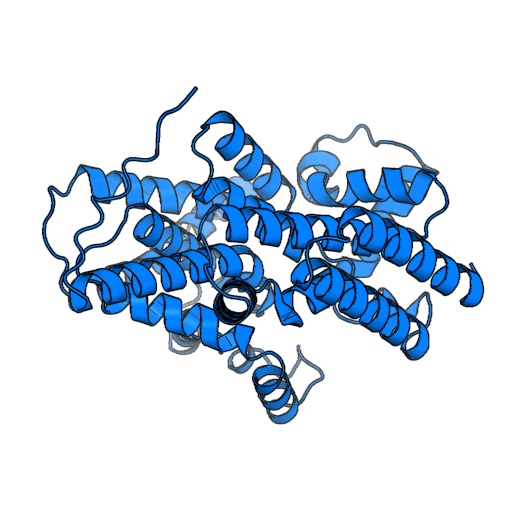2.533 1.00 78.31 79 TRP A O 1
ATOM 653 N N . TRP A 1 80 ? 3.221 18.378 -12.045 1.00 70.81 80 TRP A N 1
ATOM 654 C CA . TRP A 1 80 ? 3.716 18.031 -10.709 1.00 70.81 80 TRP A CA 1
ATOM 655 C C . TRP A 1 80 ? 2.629 17.506 -9.763 1.00 70.81 80 TRP A C 1
ATOM 657 O O . TRP A 1 80 ? 2.835 16.518 -9.052 1.00 70.81 80 TRP A O 1
ATOM 667 N N . LEU A 1 81 ? 1.461 18.150 -9.760 1.00 66.44 81 LEU A N 1
ATOM 668 C CA . LEU A 1 81 ? 0.367 17.817 -8.846 1.00 66.44 81 LEU A CA 1
ATOM 669 C C . LEU A 1 81 ? -0.486 16.639 -9.331 1.00 66.44 81 LEU A C 1
ATOM 671 O O . LEU A 1 81 ? -1.020 15.886 -8.514 1.00 66.44 81 LEU A O 1
ATOM 675 N N . SER A 1 82 ? -0.633 16.472 -10.647 1.00 67.38 82 SER A N 1
ATOM 676 C CA . SER A 1 82 ? -1.629 15.560 -11.221 1.00 67.38 82 SER A CA 1
ATOM 677 C C . SER A 1 82 ? -1.051 14.335 -11.925 1.00 67.38 82 SER A C 1
ATOM 679 O O . SER A 1 82 ? -1.716 13.297 -11.899 1.00 67.38 82 SER A O 1
ATOM 681 N N . SER A 1 83 ? 0.168 14.406 -12.467 1.00 70.75 83 SER A N 1
ATOM 682 C CA . SER A 1 83 ? 0.721 13.381 -13.370 1.00 70.75 83 SER A CA 1
ATOM 683 C C . SER A 1 83 ? 2.019 12.766 -12.853 1.00 70.75 83 SER A C 1
ATOM 685 O O . SER A 1 83 ? 2.169 11.550 -12.879 1.00 70.75 83 SER A O 1
ATOM 687 N N . ALA A 1 84 ? 2.912 13.571 -12.274 1.00 71.19 84 ALA A N 1
ATOM 688 C CA . ALA A 1 84 ? 4.279 13.176 -11.935 1.00 71.19 84 ALA A CA 1
ATOM 689 C C . ALA A 1 84 ? 4.387 12.048 -10.898 1.00 71.19 84 ALA A C 1
ATOM 691 O O . ALA A 1 84 ? 5.401 11.361 -10.836 1.00 71.19 84 ALA A O 1
ATOM 692 N N . ARG A 1 85 ? 3.371 11.878 -10.033 1.00 84.94 85 ARG A N 1
ATOM 693 C CA . ARG A 1 85 ? 3.379 10.908 -8.913 1.00 84.94 85 ARG A CA 1
ATOM 694 C C . ARG A 1 85 ? 4.710 10.921 -8.147 1.00 84.94 85 ARG A C 1
ATOM 696 O O . ARG A 1 85 ? 5.252 9.872 -7.795 1.00 84.94 85 ARG A O 1
ATOM 703 N N . ILE A 1 86 ? 5.199 12.134 -7.874 1.00 85.44 86 ILE A N 1
ATOM 704 C CA . ILE A 1 86 ? 6.542 12.449 -7.358 1.00 85.44 86 ILE A CA 1
ATOM 705 C C . ILE A 1 86 ? 7.004 11.499 -6.246 1.00 85.44 86 ILE A C 1
ATOM 707 O O . ILE A 1 86 ? 8.110 10.979 -6.367 1.00 85.44 86 ILE A O 1
ATOM 711 N N . PRO A 1 87 ? 6.200 11.192 -5.200 1.00 89.31 87 PRO A N 1
ATOM 712 C CA . PRO A 1 87 ? 6.680 10.375 -4.084 1.00 89.31 87 PRO A CA 1
ATOM 713 C C . PRO A 1 87 ? 7.117 8.957 -4.473 1.00 89.31 87 PRO A C 1
ATOM 715 O O . PRO A 1 87 ? 7.758 8.280 -3.677 1.00 89.31 87 PRO A O 1
ATOM 718 N N . TYR A 1 88 ? 6.741 8.504 -5.670 1.00 93.56 88 TYR A N 1
ATOM 719 C CA . TYR A 1 88 ? 7.111 7.212 -6.224 1.00 93.56 88 TYR A CA 1
ATOM 720 C C . TYR A 1 88 ? 8.144 7.333 -7.352 1.00 93.56 88 TYR A C 1
ATOM 722 O O . TYR A 1 88 ? 9.173 6.662 -7.319 1.00 93.56 88 TYR A O 1
ATOM 730 N N . VAL A 1 89 ? 7.894 8.226 -8.314 1.00 93.12 89 VAL A N 1
ATOM 731 C CA . VAL A 1 89 ? 8.722 8.371 -9.521 1.00 93.12 89 VAL A CA 1
ATOM 732 C C . VAL A 1 89 ? 10.082 8.993 -9.203 1.00 93.12 89 VAL A C 1
ATOM 734 O O . VAL A 1 89 ? 11.090 8.517 -9.704 1.00 93.12 89 VAL A O 1
ATOM 737 N N . PHE A 1 90 ? 10.159 9.989 -8.316 1.00 92.56 90 PHE A N 1
ATOM 738 C CA . PHE A 1 90 ? 11.418 10.707 -8.062 1.00 92.56 90 PHE A CA 1
ATOM 739 C C . PHE A 1 90 ? 12.506 9.845 -7.430 1.00 92.56 90 PHE A C 1
ATOM 741 O O . PHE A 1 90 ? 13.626 9.835 -7.945 1.00 92.56 90 PHE A O 1
ATOM 748 N N . PRO A 1 91 ? 12.223 9.096 -6.346 1.00 95.00 91 PRO A N 1
ATOM 749 C CA . PRO A 1 91 ? 13.199 8.156 -5.812 1.00 95.00 91 PRO A CA 1
ATOM 750 C C . PRO A 1 91 ? 13.666 7.150 -6.872 1.00 95.00 91 PRO A C 1
ATOM 752 O O . PRO A 1 91 ? 14.846 6.810 -6.905 1.00 95.00 91 PRO A O 1
ATOM 755 N N . ALA A 1 92 ? 12.772 6.720 -7.771 1.00 96.50 92 ALA A N 1
ATOM 756 C CA . ALA A 1 92 ? 13.123 5.808 -8.852 1.00 96.50 92 ALA A CA 1
ATOM 757 C C . ALA A 1 92 ? 14.014 6.487 -9.897 1.00 96.50 92 ALA A C 1
ATOM 759 O O . ALA A 1 92 ? 14.985 5.878 -10.326 1.00 96.50 92 ALA A O 1
ATOM 760 N N . THR A 1 93 ? 13.772 7.753 -10.240 1.00 95.19 93 THR A N 1
ATOM 761 C CA . THR A 1 93 ? 14.648 8.539 -11.119 1.00 95.19 93 THR A CA 1
ATOM 762 C C . THR A 1 93 ? 16.068 8.637 -10.566 1.00 95.19 93 THR A C 1
ATOM 764 O O . THR A 1 93 ? 17.012 8.440 -11.322 1.00 95.19 93 THR A O 1
ATOM 767 N N . PHE A 1 94 ? 16.254 8.865 -9.260 1.00 95.00 94 PHE A N 1
ATOM 768 C CA . PHE A 1 94 ? 17.598 8.879 -8.662 1.00 95.00 94 PHE A CA 1
ATOM 769 C C . PHE A 1 94 ? 18.304 7.522 -8.770 1.00 95.00 94 PHE A C 1
ATOM 771 O O . PHE A 1 94 ? 19.500 7.467 -9.052 1.00 95.00 94 PHE A O 1
ATOM 778 N N . VAL A 1 95 ? 17.569 6.425 -8.575 1.00 96.06 95 VAL A N 1
ATOM 779 C CA . VAL A 1 95 ? 18.103 5.064 -8.739 1.00 96.06 95 VAL A CA 1
ATOM 780 C C . VAL A 1 95 ? 18.367 4.749 -10.215 1.00 96.06 95 VAL A C 1
ATOM 782 O O . VAL A 1 95 ? 19.352 4.099 -10.540 1.00 96.06 95 VAL A O 1
ATOM 785 N N . ALA A 1 96 ? 17.538 5.232 -11.132 1.00 96.38 96 ALA A N 1
ATOM 786 C CA . ALA A 1 96 ? 17.733 5.031 -12.561 1.00 96.38 96 ALA A CA 1
ATOM 787 C C . ALA A 1 96 ? 18.890 5.884 -13.114 1.00 96.38 96 ALA A C 1
ATOM 789 O O . ALA A 1 96 ? 19.611 5.443 -14.007 1.00 96.38 96 ALA A O 1
ATOM 790 N N . ALA A 1 97 ? 19.150 7.057 -12.527 1.00 94.62 97 ALA A N 1
ATOM 791 C CA . ALA A 1 97 ? 20.253 7.940 -12.908 1.00 94.62 97 ALA A CA 1
ATOM 792 C C . ALA A 1 97 ? 21.643 7.301 -12.723 1.00 94.62 97 ALA A C 1
ATOM 794 O O . ALA A 1 97 ? 22.576 7.663 -13.435 1.00 94.62 97 ALA A O 1
ATOM 795 N N . ILE A 1 98 ? 21.790 6.321 -11.820 1.00 94.19 98 ILE A N 1
ATOM 796 C CA . ILE A 1 98 ? 23.035 5.542 -11.659 1.00 94.19 98 ILE A CA 1
ATOM 797 C C . ILE A 1 98 ? 23.150 4.366 -12.651 1.00 94.19 98 ILE A C 1
ATOM 799 O O . ILE A 1 98 ? 24.041 3.530 -12.517 1.00 94.19 98 ILE A O 1
ATOM 803 N N . GLY A 1 99 ? 22.257 4.284 -13.642 1.00 93.44 99 GLY A N 1
ATOM 804 C CA . GLY A 1 99 ? 22.281 3.279 -14.708 1.00 93.44 99 GLY A CA 1
ATOM 805 C C . GLY A 1 99 ? 21.405 2.046 -14.464 1.00 93.44 99 GLY A C 1
ATOM 806 O O . GLY A 1 99 ? 21.510 1.076 -15.217 1.00 93.44 99 GLY A O 1
ATOM 807 N N . ILE A 1 100 ? 20.549 2.052 -13.436 1.00 96.88 100 ILE A N 1
ATOM 808 C CA . ILE A 1 100 ? 19.533 1.007 -13.236 1.00 96.88 100 ILE A CA 1
ATOM 809 C C . ILE A 1 100 ? 18.380 1.220 -14.218 1.00 96.88 100 ILE A C 1
ATOM 811 O O . ILE A 1 100 ? 17.969 2.349 -14.478 1.00 96.88 100 ILE A O 1
ATOM 815 N N . GLU A 1 101 ? 17.838 0.133 -14.758 1.00 96.00 101 GLU A N 1
ATOM 816 C CA . GLU A 1 101 ? 16.686 0.207 -15.656 1.00 96.00 101 GLU A CA 1
ATOM 817 C C . GLU A 1 101 ? 15.469 0.876 -14.968 1.00 96.00 101 GLU A C 1
ATOM 819 O O . GLU A 1 101 ? 15.173 0.548 -13.815 1.00 96.00 101 GLU A O 1
ATOM 824 N N . PRO A 1 102 ? 14.762 1.814 -15.634 1.00 95.81 102 PRO A N 1
ATOM 825 C CA . PRO A 1 102 ? 13.658 2.579 -15.047 1.00 95.81 102 PRO A CA 1
ATOM 826 C C . PRO A 1 102 ? 12.570 1.757 -14.343 1.00 95.81 102 PRO A C 1
ATOM 828 O O . PRO A 1 102 ? 12.204 2.074 -13.208 1.00 95.81 102 PRO A O 1
ATOM 831 N N . LEU A 1 103 ? 12.066 0.685 -14.961 1.00 96.00 103 LEU A N 1
ATOM 832 C CA . LEU A 1 103 ? 11.057 -0.168 -14.334 1.00 96.00 103 LEU A CA 1
ATOM 833 C C . LEU A 1 103 ? 11.637 -0.926 -13.128 1.00 96.00 103 LEU A C 1
ATOM 835 O O . LEU A 1 103 ? 10.978 -1.046 -12.094 1.00 96.00 103 LEU A O 1
ATOM 839 N N . LEU A 1 104 ? 12.875 -1.412 -13.205 1.00 97.38 104 LEU A N 1
ATOM 840 C CA . LEU A 1 104 ? 13.559 -2.034 -12.073 1.00 97.38 104 LEU A CA 1
ATOM 841 C C . LEU A 1 104 ? 13.781 -1.048 -10.918 1.00 97.38 104 LEU A C 1
ATOM 843 O O . LEU A 1 104 ? 13.596 -1.420 -9.758 1.00 97.38 104 LEU A O 1
ATOM 847 N N . ALA A 1 105 ? 14.111 0.209 -11.212 1.00 97.62 105 ALA A N 1
ATOM 848 C CA . ALA A 1 105 ? 14.221 1.264 -10.211 1.00 97.62 105 ALA A CA 1
ATOM 849 C C . ALA A 1 105 ? 12.878 1.502 -9.497 1.00 97.62 105 ALA A C 1
ATOM 851 O O . ALA A 1 105 ? 12.833 1.593 -8.269 1.00 97.62 105 ALA A O 1
ATOM 852 N N . LEU A 1 106 ? 11.766 1.502 -10.239 1.00 97.62 106 LEU A N 1
ATOM 853 C CA . LEU A 1 106 ? 10.411 1.580 -9.682 1.00 97.62 106 LEU A CA 1
ATOM 854 C C . LEU A 1 106 ? 10.081 0.371 -8.794 1.00 97.62 106 LEU A C 1
ATOM 856 O O . LEU A 1 106 ? 9.612 0.544 -7.665 1.00 97.62 106 LEU A O 1
ATOM 860 N N . LYS A 1 107 ? 10.389 -0.854 -9.246 1.00 97.94 107 LYS A N 1
ATOM 861 C CA . LYS A 1 107 ? 10.265 -2.083 -8.435 1.00 97.94 107 LYS A CA 1
ATOM 862 C C . LYS A 1 107 ? 11.095 -1.999 -7.151 1.00 97.94 107 LYS A C 1
ATOM 864 O O . LYS A 1 107 ? 10.651 -2.441 -6.092 1.00 97.94 107 LYS A O 1
ATOM 869 N N . PHE A 1 108 ? 12.289 -1.414 -7.224 1.00 98.25 108 PHE A N 1
ATOM 870 C CA . PHE A 1 108 ? 13.172 -1.241 -6.076 1.00 98.25 108 PHE A CA 1
ATOM 871 C C . PHE A 1 108 ? 12.611 -0.237 -5.060 1.00 98.25 108 PHE A C 1
ATOM 873 O O . PHE A 1 108 ? 12.584 -0.525 -3.865 1.00 98.25 108 PHE A O 1
ATOM 880 N N . VAL A 1 109 ? 12.067 0.898 -5.508 1.00 98.00 109 VAL A N 1
ATOM 881 C CA . VAL A 1 109 ? 11.359 1.844 -4.624 1.00 98.00 109 VAL A CA 1
ATOM 882 C C . VAL A 1 109 ? 10.152 1.179 -3.962 1.00 98.00 109 VAL A C 1
ATOM 884 O O . VAL A 1 109 ? 9.938 1.342 -2.756 1.00 98.00 109 VAL A O 1
ATOM 887 N N . SER A 1 110 ? 9.393 0.373 -4.711 1.00 97.69 110 SER A N 1
ATOM 888 C CA . SER A 1 110 ? 8.270 -0.389 -4.162 1.00 97.69 110 SER A CA 1
ATOM 889 C C . SER A 1 110 ? 8.718 -1.406 -3.101 1.00 97.69 110 SER A C 1
ATOM 891 O O . SER A 1 110 ? 8.013 -1.579 -2.101 1.00 97.69 110 SER A O 1
ATOM 893 N N . LEU A 1 111 ? 9.892 -2.033 -3.269 1.00 98.31 111 LEU A N 1
ATOM 894 C CA . LEU A 1 111 ? 10.521 -2.895 -2.262 1.00 98.31 111 LEU A CA 1
ATOM 895 C C . LEU A 1 111 ? 10.918 -2.100 -1.011 1.00 98.31 111 LEU A C 1
ATOM 897 O O . LEU A 1 111 ? 10.573 -2.506 0.096 1.00 98.31 111 LEU A O 1
ATOM 901 N N . LEU A 1 112 ? 11.585 -0.953 -1.151 1.00 98.12 112 LEU A N 1
ATOM 902 C CA . LEU A 1 112 ? 11.964 -0.115 -0.005 1.00 98.12 112 LEU A CA 1
ATOM 903 C C . LEU A 1 112 ? 10.741 0.321 0.816 1.00 98.12 112 LEU A C 1
ATOM 905 O O . LEU A 1 112 ? 10.768 0.284 2.053 1.00 98.12 112 LEU A O 1
ATOM 909 N N . ALA A 1 113 ? 9.646 0.678 0.139 1.00 98.19 113 ALA A N 1
ATOM 910 C CA . ALA A 1 113 ? 8.380 1.006 0.785 1.00 98.19 113 ALA A CA 1
ATOM 911 C C . ALA A 1 113 ? 7.782 -0.194 1.542 1.00 98.19 113 ALA A C 1
ATOM 913 O O . ALA A 1 113 ? 7.328 -0.037 2.680 1.00 98.19 113 ALA A O 1
ATOM 914 N N . LEU A 1 114 ? 7.835 -1.401 0.966 1.00 98.38 114 LEU A N 1
ATOM 915 C CA . LEU A 1 114 ? 7.401 -2.639 1.624 1.00 98.38 114 LEU A CA 1
ATOM 916 C C . LEU A 1 114 ? 8.235 -2.951 2.877 1.00 98.38 114 LEU A C 1
ATOM 918 O O . LEU A 1 114 ? 7.678 -3.241 3.939 1.00 98.38 114 LEU A O 1
ATOM 922 N N . LEU A 1 115 ? 9.563 -2.865 2.780 1.00 97.94 115 LEU A N 1
ATOM 923 C CA . LEU A 1 115 ? 10.469 -3.137 3.900 1.00 97.94 115 LEU A CA 1
ATOM 924 C C . LEU A 1 115 ? 10.273 -2.125 5.033 1.00 97.94 115 LEU A C 1
ATOM 926 O O . LEU A 1 115 ? 10.238 -2.492 6.208 1.00 97.94 115 LEU A O 1
ATOM 930 N N . THR A 1 116 ? 10.054 -0.856 4.688 1.00 97.62 116 THR A N 1
ATOM 931 C CA . THR A 1 116 ? 9.765 0.195 5.670 1.00 97.62 116 THR A CA 1
ATOM 932 C C . THR A 1 116 ? 8.407 -0.031 6.332 1.00 97.62 116 THR A C 1
ATOM 934 O O . THR A 1 116 ? 8.311 0.040 7.555 1.00 97.62 116 THR A O 1
ATOM 937 N N . THR A 1 117 ? 7.379 -0.400 5.563 1.00 97.81 117 THR A N 1
ATOM 938 C CA . THR A 1 117 ? 6.061 -0.787 6.100 1.00 97.81 117 THR A CA 1
ATOM 939 C C . THR A 1 117 ? 6.199 -1.948 7.089 1.00 97.81 117 THR A C 1
ATOM 941 O O . THR A 1 117 ? 5.684 -1.882 8.203 1.00 97.81 117 THR A O 1
ATOM 944 N N . THR A 1 118 ? 6.975 -2.971 6.730 1.00 96.81 118 THR A N 1
ATOM 945 C CA . THR A 1 118 ? 7.260 -4.132 7.589 1.00 96.81 118 THR A CA 1
ATOM 946 C C . THR A 1 118 ? 7.966 -3.722 8.882 1.00 96.81 118 THR A C 1
ATOM 948 O O . THR A 1 118 ? 7.577 -4.148 9.969 1.00 96.81 118 THR A O 1
ATOM 951 N N . SER A 1 119 ? 8.974 -2.851 8.780 1.00 95.38 119 SER A N 1
ATOM 952 C CA . SER A 1 119 ? 9.709 -2.308 9.928 1.00 95.38 119 SER A CA 1
ATOM 953 C C . SER A 1 119 ? 8.789 -1.545 10.882 1.00 95.38 119 SER A C 1
ATOM 955 O O . SER A 1 119 ? 8.847 -1.743 12.095 1.00 95.38 119 SER A O 1
ATOM 957 N N . LEU A 1 120 ? 7.895 -0.708 10.343 1.00 95.44 120 LEU A N 1
ATOM 958 C CA . LEU A 1 120 ? 6.920 0.039 11.138 1.00 95.44 120 LEU A CA 1
ATOM 959 C C . LEU A 1 120 ? 5.952 -0.899 11.866 1.00 95.44 120 LEU A C 1
ATOM 961 O O . LEU A 1 120 ? 5.755 -0.740 13.068 1.00 95.44 120 LEU A O 1
ATOM 965 N N . ILE A 1 121 ? 5.407 -1.913 11.189 1.00 95.12 121 ILE A N 1
ATOM 966 C CA . ILE A 1 121 ? 4.513 -2.897 11.822 1.00 95.12 121 ILE A CA 1
ATOM 967 C C . ILE A 1 121 ? 5.216 -3.643 12.963 1.00 95.12 121 ILE A C 1
ATOM 969 O O . ILE A 1 121 ? 4.646 -3.770 14.045 1.00 95.12 121 ILE A O 1
ATOM 973 N N . GLN A 1 122 ? 6.463 -4.081 12.766 1.00 92.56 122 GLN A N 1
ATOM 974 C CA . GLN A 1 122 ? 7.232 -4.770 13.811 1.00 92.56 122 GLN A CA 1
ATOM 975 C C . GLN A 1 122 ? 7.529 -3.884 15.029 1.00 92.56 122 GLN A C 1
ATOM 977 O O . GLN A 1 122 ? 7.641 -4.397 16.139 1.00 92.56 122 GLN A O 1
ATOM 982 N N . ARG A 1 123 ? 7.643 -2.562 14.843 1.00 91.62 123 ARG A N 1
ATOM 983 C CA . ARG A 1 123 ? 7.794 -1.607 15.953 1.00 91.62 123 ARG A CA 1
ATOM 984 C C . ARG A 1 123 ? 6.485 -1.369 16.704 1.00 91.62 123 ARG A C 1
ATOM 986 O O . ARG A 1 123 ? 6.517 -1.141 17.907 1.00 91.62 123 ARG A O 1
ATOM 993 N N . LEU A 1 124 ? 5.354 -1.389 15.999 1.00 90.69 124 LEU A N 1
ATOM 994 C CA . LEU A 1 124 ? 4.032 -1.103 16.566 1.00 90.69 124 LEU A CA 1
ATOM 995 C C . LEU A 1 124 ? 3.423 -2.295 17.299 1.00 90.69 124 LEU A C 1
ATOM 997 O O . LEU A 1 124 ? 2.653 -2.105 18.235 1.00 90.69 124 LEU A O 1
ATOM 1001 N N . VAL A 1 125 ? 3.753 -3.509 16.867 1.00 87.44 125 VAL A N 1
ATOM 1002 C CA . VAL A 1 125 ? 3.251 -4.743 17.465 1.00 87.44 125 VAL A CA 1
ATOM 1003 C C . VAL A 1 125 ? 4.459 -5.571 17.896 1.00 87.44 125 VAL A C 1
ATOM 1005 O O . VAL A 1 125 ? 5.015 -6.290 17.061 1.00 87.44 125 VAL A O 1
ATOM 1008 N N . PRO A 1 126 ? 4.899 -5.462 19.166 1.00 77.19 126 PRO A N 1
ATOM 1009 C CA . PRO A 1 126 ? 5.993 -6.270 19.688 1.00 77.19 126 PRO A CA 1
ATOM 1010 C C . PRO A 1 126 ? 5.664 -7.754 19.535 1.00 77.19 126 PRO A C 1
ATOM 1012 O O . PRO A 1 126 ? 4.592 -8.202 19.938 1.00 77.19 126 PRO A O 1
ATOM 1015 N N . GLN A 1 127 ? 6.581 -8.509 18.934 1.00 81.38 127 GLN A N 1
ATOM 1016 C CA . GLN A 1 127 ? 6.410 -9.939 18.680 1.00 81.38 127 GLN A CA 1
ATOM 1017 C C . GLN A 1 127 ? 7.415 -10.721 19.517 1.00 81.38 127 GLN A C 1
ATOM 1019 O O . GLN A 1 127 ? 8.617 -10.463 19.436 1.00 81.38 127 GLN A O 1
ATOM 1024 N N . ALA A 1 128 ? 6.940 -11.694 20.293 1.00 76.81 128 ALA A N 1
ATOM 1025 C CA . ALA A 1 128 ? 7.798 -12.518 21.140 1.00 76.81 128 ALA A CA 1
ATOM 1026 C C . ALA A 1 128 ? 8.375 -13.720 20.375 1.00 76.81 128 ALA A C 1
ATOM 1028 O O . ALA A 1 128 ? 9.400 -14.278 20.767 1.00 76.81 128 ALA A O 1
ATOM 1029 N N . SER A 1 129 ? 7.740 -14.131 19.270 1.00 88.69 129 SER A N 1
ATOM 1030 C CA . SER A 1 129 ? 8.138 -15.323 18.514 1.00 88.69 129 SER A CA 1
ATOM 1031 C C . SER A 1 129 ? 8.174 -15.125 16.995 1.00 88.69 129 SER A C 1
ATOM 1033 O O . SER A 1 129 ? 7.485 -14.279 16.427 1.00 88.69 129 SER A O 1
ATOM 1035 N N . LYS A 1 130 ? 8.926 -15.992 16.296 1.00 90.06 130 LYS A N 1
ATOM 1036 C CA . LYS A 1 130 ? 8.961 -16.027 14.819 1.00 90.06 130 LYS A CA 1
ATOM 1037 C C . LYS A 1 130 ? 7.576 -16.248 14.199 1.00 90.06 130 LYS A C 1
ATOM 1039 O O . LYS A 1 130 ? 7.298 -15.710 13.133 1.00 90.06 130 LYS A O 1
ATOM 1044 N N . ARG A 1 131 ? 6.710 -17.023 14.865 1.00 90.56 131 ARG A N 1
ATOM 1045 C CA . ARG A 1 131 ? 5.335 -17.278 14.407 1.00 90.56 131 ARG A CA 1
ATOM 1046 C C . ARG A 1 131 ? 4.493 -16.010 14.442 1.00 90.56 131 ARG A C 1
ATOM 1048 O O . ARG A 1 131 ? 3.756 -15.753 13.502 1.00 90.56 131 ARG A O 1
ATOM 1055 N N . GLU A 1 132 ? 4.634 -15.209 15.490 1.00 90.56 132 GLU A N 1
ATOM 1056 C CA . GLU A 1 132 ? 3.908 -13.946 15.617 1.00 90.56 132 GLU A CA 1
ATOM 1057 C C . GLU A 1 132 ? 4.426 -12.891 14.629 1.00 90.56 132 GLU A C 1
ATOM 1059 O O . GLU A 1 132 ? 3.628 -12.182 14.027 1.00 90.56 132 GLU A O 1
ATOM 1064 N N . VAL A 1 133 ? 5.736 -12.870 14.343 1.00 92.44 133 VAL A N 1
ATOM 1065 C CA . VAL A 1 133 ? 6.301 -12.065 13.242 1.00 92.44 133 VAL A CA 1
ATOM 1066 C C . VAL A 1 133 ? 5.709 -12.471 11.889 1.00 92.44 133 VAL A C 1
ATOM 1068 O O . VAL A 1 133 ? 5.319 -11.604 11.112 1.00 92.44 133 VAL A O 1
ATOM 1071 N N . ALA A 1 134 ? 5.610 -13.774 11.606 1.00 93.31 134 ALA A N 1
ATOM 1072 C CA . ALA A 1 134 ? 5.013 -14.271 10.366 1.00 93.31 134 ALA A CA 1
ATOM 1073 C C . ALA A 1 134 ? 3.514 -13.940 10.272 1.00 93.31 134 ALA A C 1
ATOM 1075 O O . ALA A 1 134 ? 3.046 -13.499 9.225 1.00 93.31 134 ALA A O 1
ATOM 1076 N N . ALA A 1 135 ? 2.771 -14.099 11.370 1.00 93.38 135 ALA A N 1
ATOM 1077 C CA . ALA A 1 135 ? 1.359 -13.737 11.438 1.00 93.38 135 ALA A CA 1
ATOM 1078 C C . ALA A 1 135 ? 1.157 -12.230 11.240 1.00 93.38 135 ALA A C 1
ATOM 1080 O O . ALA A 1 135 ? 0.284 -11.826 10.480 1.00 93.38 135 ALA A O 1
ATOM 1081 N N . ALA A 1 136 ? 1.990 -11.392 11.861 1.00 94.00 136 ALA A N 1
ATOM 1082 C CA . ALA A 1 136 ? 1.945 -9.951 11.662 1.00 94.00 136 ALA A CA 1
ATOM 1083 C C . ALA A 1 136 ? 2.248 -9.571 10.210 1.00 94.00 136 ALA A C 1
ATOM 1085 O O . ALA A 1 136 ? 1.573 -8.706 9.656 1.00 94.00 136 ALA A O 1
ATOM 1086 N N . ALA A 1 137 ? 3.210 -10.245 9.574 1.00 95.25 137 ALA A N 1
ATOM 1087 C CA . ALA A 1 137 ? 3.521 -10.036 8.165 1.00 95.25 137 ALA A CA 1
ATOM 1088 C C . ALA A 1 137 ? 2.322 -10.365 7.266 1.00 95.25 137 ALA A C 1
ATOM 1090 O O . ALA A 1 137 ? 1.923 -9.547 6.439 1.00 95.25 137 ALA A O 1
ATOM 1091 N N . PHE A 1 138 ? 1.715 -11.531 7.503 1.00 95.81 138 PHE A N 1
ATOM 1092 C CA . PHE A 1 138 ? 0.526 -11.987 6.797 1.00 95.81 138 PHE A CA 1
ATOM 1093 C C . PHE A 1 138 ? -0.649 -11.032 6.996 1.00 95.81 138 PHE A C 1
ATOM 1095 O O . PHE A 1 138 ? -1.230 -10.577 6.026 1.00 95.81 138 PHE A O 1
ATOM 1102 N N . PHE A 1 139 ? -0.993 -10.664 8.232 1.00 95.19 139 PHE A N 1
ATOM 1103 C CA . PHE A 1 139 ? -2.152 -9.803 8.479 1.00 95.19 139 PHE A CA 1
ATOM 1104 C C . PHE A 1 139 ? -1.935 -8.354 8.041 1.00 95.19 139 PHE A C 1
ATOM 1106 O O . PHE A 1 139 ? -2.907 -7.683 7.723 1.00 95.19 139 PHE A O 1
ATOM 1113 N N . SER A 1 140 ? -0.694 -7.866 7.974 1.00 94.00 140 SER A N 1
ATOM 1114 C CA . SER A 1 140 ? -0.379 -6.511 7.495 1.00 94.00 140 SER A CA 1
ATOM 1115 C C . SER A 1 140 ? -0.167 -6.414 5.980 1.00 94.00 140 SER A C 1
ATOM 1117 O O . SER A 1 140 ? 0.274 -5.367 5.503 1.00 94.00 140 SER A O 1
ATOM 1119 N N . ALA A 1 141 ? -0.465 -7.474 5.217 1.00 95.69 141 ALA A N 1
ATOM 1120 C CA . ALA A 1 141 ? -0.224 -7.537 3.774 1.00 95.69 141 ALA A CA 1
ATOM 1121 C C . ALA A 1 141 ? 1.243 -7.287 3.382 1.00 95.69 141 ALA A C 1
ATOM 1123 O O . ALA A 1 141 ? 1.534 -6.838 2.273 1.00 95.69 141 ALA A O 1
ATOM 1124 N N . THR A 1 142 ? 2.183 -7.556 4.292 1.00 96.38 142 THR A N 1
ATOM 1125 C CA . THR A 1 142 ? 3.620 -7.442 4.019 1.00 96.38 142 THR A CA 1
ATOM 1126 C C . THR A 1 142 ? 4.246 -8.789 3.655 1.00 96.38 142 THR A C 1
ATOM 1128 O O . THR A 1 142 ? 5.431 -8.838 3.341 1.00 96.38 142 THR A O 1
ATOM 1131 N N . ALA A 1 143 ? 3.476 -9.882 3.650 1.00 95.19 143 ALA A N 1
ATOM 1132 C CA . ALA A 1 143 ? 3.945 -11.188 3.202 1.00 95.19 143 ALA A CA 1
ATOM 1133 C C . ALA A 1 143 ? 3.858 -11.314 1.667 1.00 95.19 143 ALA A C 1
ATOM 1135 O O . ALA A 1 143 ? 4.462 -10.522 0.940 1.00 95.19 143 ALA A O 1
ATOM 1136 N N . LEU A 1 144 ? 3.150 -12.320 1.153 1.00 95.12 144 LEU A N 1
ATOM 1137 C CA . LEU A 1 144 ? 3.189 -12.685 -0.261 1.00 95.12 144 LEU A CA 1
ATOM 1138 C C . LEU A 1 144 ? 2.612 -11.583 -1.156 1.00 95.12 144 LEU A C 1
ATOM 1140 O O . LEU A 1 144 ? 3.229 -11.235 -2.162 1.00 95.12 144 LEU A O 1
ATOM 1144 N N . ILE A 1 145 ? 1.470 -10.998 -0.782 1.00 94.44 145 ILE A N 1
ATOM 1145 C CA . ILE A 1 145 ? 0.832 -9.935 -1.566 1.00 94.44 145 ILE A CA 1
ATOM 1146 C C . ILE A 1 145 ? 1.709 -8.682 -1.644 1.00 94.44 145 ILE A C 1
ATOM 1148 O O . ILE A 1 145 ? 1.844 -8.093 -2.715 1.00 94.44 145 ILE A O 1
ATOM 1152 N N . GLY A 1 146 ? 2.351 -8.302 -0.537 1.00 96.19 146 GLY A N 1
ATOM 1153 C CA . GLY A 1 146 ? 3.240 -7.145 -0.483 1.00 96.19 146 GLY A CA 1
ATOM 1154 C C . GLY A 1 146 ? 4.462 -7.334 -1.376 1.00 96.19 146 GLY A C 1
ATOM 1155 O O . GLY A 1 146 ? 4.800 -6.443 -2.153 1.00 96.19 146 GLY A O 1
ATOM 1156 N N . VAL A 1 147 ? 5.083 -8.518 -1.320 1.00 97.56 147 VAL A N 1
ATOM 1157 C CA . VAL A 1 147 ? 6.218 -8.884 -2.182 1.00 97.56 147 VAL A CA 1
ATOM 1158 C C . VAL A 1 147 ? 5.808 -8.904 -3.654 1.00 97.56 147 VAL A C 1
ATOM 1160 O O . VAL A 1 147 ? 6.520 -8.348 -4.492 1.00 97.56 147 VAL A O 1
ATOM 1163 N N . PHE A 1 148 ? 4.645 -9.481 -3.969 1.00 95.69 148 PHE A N 1
ATOM 1164 C CA . PHE A 1 148 ? 4.114 -9.498 -5.328 1.00 95.69 148 PHE A CA 1
ATOM 1165 C C . PHE A 1 148 ? 3.936 -8.072 -5.861 1.00 95.69 148 PHE A C 1
ATOM 1167 O O . PHE A 1 148 ? 4.534 -7.732 -6.876 1.00 95.69 148 PHE A O 1
ATOM 1174 N N . PHE A 1 149 ? 3.234 -7.191 -5.142 1.00 95.31 149 PHE A N 1
ATOM 1175 C CA . PHE A 1 149 ? 3.045 -5.801 -5.576 1.00 95.31 149 PHE A CA 1
ATOM 1176 C C . PHE A 1 149 ? 4.348 -4.994 -5.637 1.00 95.31 149 PHE A C 1
ATOM 1178 O O . PHE A 1 149 ? 4.501 -4.152 -6.524 1.00 95.31 149 PHE A O 1
ATOM 1185 N N . ALA A 1 150 ? 5.316 -5.281 -4.764 1.00 97.25 150 ALA A N 1
ATOM 1186 C CA . ALA A 1 150 ? 6.642 -4.676 -4.840 1.00 97.25 150 ALA A CA 1
ATOM 1187 C C . ALA A 1 150 ? 7.411 -5.077 -6.112 1.00 97.25 150 ALA A C 1
ATOM 1189 O O . ALA A 1 150 ? 8.230 -4.308 -6.607 1.00 97.25 150 ALA A O 1
ATOM 1190 N N . SER A 1 151 ? 7.140 -6.263 -6.661 1.00 96.81 151 SER A N 1
ATOM 1191 C CA . SER A 1 151 ? 7.805 -6.773 -7.866 1.00 96.81 151 SER A CA 1
ATOM 1192 C C . SER A 1 151 ? 7.218 -6.260 -9.188 1.00 96.81 151 SER A C 1
ATOM 1194 O O . SER A 1 151 ? 7.819 -6.479 -10.238 1.00 96.81 151 SER A O 1
ATOM 1196 N N . LEU A 1 152 ? 6.077 -5.559 -9.153 1.00 94.00 152 LEU A N 1
ATOM 1197 C CA . LEU A 1 152 ? 5.393 -5.069 -10.357 1.00 94.00 152 LEU A CA 1
ATOM 1198 C C . LEU A 1 152 ? 5.909 -3.707 -10.839 1.00 94.00 152 LEU A C 1
ATOM 1200 O O . LEU A 1 152 ? 5.828 -3.415 -12.025 1.00 94.00 152 LEU A O 1
ATOM 1204 N N . GLY A 1 153 ? 6.456 -2.873 -9.951 1.00 91.06 153 GLY A N 1
ATOM 1205 C CA . GLY A 1 153 ? 6.776 -1.482 -10.300 1.00 91.06 153 GLY A CA 1
ATOM 1206 C C . GLY A 1 153 ? 5.528 -0.596 -10.272 1.00 91.06 153 GLY A C 1
ATOM 1207 O O . GLY A 1 153 ? 5.319 0.249 -11.137 1.00 91.06 153 GLY A O 1
ATOM 1208 N N . LEU A 1 154 ? 4.680 -0.815 -9.263 1.00 92.81 154 LEU A N 1
ATOM 1209 C CA . LEU A 1 154 ? 3.498 -0.008 -8.991 1.00 92.81 154 LEU A CA 1
ATOM 1210 C C . LEU A 1 154 ? 3.648 0.772 -7.682 1.00 92.81 154 LEU A C 1
ATOM 1212 O O . LEU A 1 154 ? 4.251 0.310 -6.708 1.00 92.81 154 LEU A O 1
ATOM 1216 N N . ARG A 1 155 ? 2.991 1.932 -7.631 1.00 93.62 155 ARG A N 1
ATOM 1217 C CA . ARG A 1 155 ? 2.930 2.832 -6.465 1.00 93.62 155 ARG A CA 1
ATOM 1218 C C . ARG A 1 155 ? 2.145 2.282 -5.263 1.00 93.62 155 ARG A C 1
ATOM 1220 O O . ARG A 1 155 ? 2.089 2.933 -4.220 1.00 93.62 155 ARG A O 1
ATOM 1227 N N . ASP A 1 156 ? 1.488 1.131 -5.400 1.00 94.81 156 ASP A N 1
ATOM 1228 C CA . ASP A 1 156 ? 0.572 0.561 -4.406 1.00 94.81 156 ASP A CA 1
ATOM 1229 C C . ASP A 1 156 ? 1.261 0.307 -3.047 1.00 94.81 156 ASP A C 1
ATOM 1231 O O . ASP A 1 156 ? 0.694 0.657 -2.010 1.00 94.81 156 ASP A O 1
ATOM 1235 N N . THR A 1 157 ? 2.512 -0.174 -3.026 1.00 96.25 157 THR A N 1
ATOM 1236 C CA . THR A 1 157 ? 3.269 -0.365 -1.769 1.00 96.25 157 THR A CA 1
ATOM 1237 C C . THR A 1 157 ? 3.742 0.952 -1.143 1.00 96.25 157 THR A C 1
ATOM 1239 O O . THR A 1 157 ? 3.828 1.070 0.079 1.00 96.25 157 THR A O 1
ATOM 1242 N N . THR A 1 158 ? 3.986 1.991 -1.945 1.00 97.31 158 THR A N 1
ATOM 1243 C CA . THR A 1 158 ? 4.250 3.347 -1.438 1.00 97.31 158 THR A CA 1
ATOM 1244 C C . THR A 1 158 ? 2.994 3.950 -0.805 1.00 97.31 158 THR A C 1
ATOM 1246 O O . THR A 1 158 ? 3.070 4.582 0.248 1.00 97.31 158 THR A O 1
ATOM 1249 N N . MET A 1 159 ? 1.814 3.705 -1.387 1.00 97.50 159 MET A N 1
ATOM 1250 C CA . MET A 1 159 ? 0.542 4.103 -0.777 1.00 97.50 159 MET A CA 1
ATOM 1251 C C . MET A 1 159 ? 0.275 3.348 0.534 1.00 97.50 159 MET A C 1
ATOM 1253 O O . MET A 1 159 ? -0.152 3.977 1.500 1.00 97.50 159 MET A O 1
ATOM 1257 N N . MET A 1 160 ? 0.575 2.042 0.599 1.00 97.69 160 MET A N 1
ATOM 1258 C CA . MET A 1 160 ? 0.535 1.254 1.844 1.00 97.69 160 MET A CA 1
ATOM 1259 C C . MET A 1 160 ? 1.354 1.919 2.957 1.00 97.69 160 MET A C 1
ATOM 1261 O O . MET A 1 160 ? 0.848 2.110 4.066 1.00 97.69 160 MET A O 1
ATOM 1265 N N . LEU A 1 161 ? 2.591 2.322 2.645 1.00 98.06 161 LEU A N 1
ATOM 1266 C CA . LEU A 1 161 ? 3.473 3.005 3.587 1.00 98.06 161 LEU A CA 1
ATOM 1267 C C . LEU A 1 161 ? 2.857 4.315 4.091 1.00 98.06 161 LEU A C 1
ATOM 1269 O O . LEU A 1 161 ? 2.791 4.524 5.300 1.00 98.06 161 LEU A O 1
ATOM 1273 N N . PHE A 1 162 ? 2.390 5.196 3.201 1.00 98.19 162 PHE A N 1
ATOM 1274 C CA . PHE A 1 162 ? 1.854 6.489 3.634 1.00 98.19 162 PHE A CA 1
ATOM 1275 C C . PHE A 1 162 ? 0.542 6.374 4.411 1.00 98.19 162 PHE A C 1
ATOM 1277 O O . PHE A 1 162 ? 0.366 7.095 5.391 1.00 98.19 162 PHE A O 1
ATOM 1284 N N . VAL A 1 163 ? -0.360 5.462 4.035 1.00 98.31 163 VAL A N 1
ATOM 1285 C CA . VAL A 1 163 ? -1.586 5.220 4.813 1.00 98.31 163 VAL A CA 1
ATOM 1286 C C . VAL A 1 163 ? -1.229 4.730 6.216 1.00 98.31 163 VAL A C 1
ATOM 1288 O O . VAL A 1 163 ? -1.720 5.285 7.202 1.00 98.31 163 VAL A O 1
ATOM 1291 N N . LEU A 1 164 ? -0.336 3.741 6.331 1.00 98.00 164 LEU A N 1
ATOM 1292 C CA . LEU A 1 164 ? 0.116 3.251 7.632 1.00 98.00 164 LEU A CA 1
ATOM 1293 C C . LEU A 1 164 ? 0.774 4.370 8.445 1.00 98.00 164 LEU A C 1
ATOM 1295 O O . LEU A 1 164 ? 0.457 4.548 9.622 1.00 98.00 164 LEU A O 1
ATOM 1299 N N . TRP A 1 165 ? 1.661 5.148 7.825 1.00 97.38 165 TRP A N 1
ATOM 1300 C CA . TRP A 1 165 ? 2.394 6.216 8.495 1.00 97.38 165 TRP A CA 1
ATOM 1301 C C . TRP A 1 165 ? 1.462 7.321 9.001 1.00 97.38 165 TRP A C 1
ATOM 1303 O O . TRP A 1 165 ? 1.601 7.765 10.141 1.00 97.38 165 TRP A O 1
ATOM 1313 N N . PHE A 1 166 ? 0.450 7.704 8.220 1.00 98.00 166 PHE A N 1
ATOM 1314 C CA . PHE A 1 166 ? -0.564 8.667 8.645 1.00 98.00 166 PHE A CA 1
ATOM 1315 C C . PHE A 1 166 ? -1.306 8.218 9.916 1.00 98.00 166 PHE A C 1
ATOM 1317 O O . PHE A 1 166 ? -1.467 8.997 10.860 1.00 98.00 166 PHE A O 1
ATOM 1324 N N . PHE A 1 167 ? -1.749 6.960 9.964 1.00 97.44 167 PHE A N 1
ATOM 1325 C CA . PHE A 1 167 ? -2.541 6.460 11.088 1.00 97.44 167 PHE A CA 1
ATOM 1326 C C . PHE A 1 167 ? -1.716 6.165 12.344 1.00 97.44 167 PHE A C 1
ATOM 1328 O O . PHE A 1 167 ? -2.255 6.223 13.449 1.00 97.44 167 PHE A O 1
ATOM 1335 N N . THR A 1 168 ? -0.427 5.865 12.189 1.00 95.44 168 THR A N 1
ATOM 1336 C CA . THR A 1 168 ? 0.435 5.395 13.287 1.00 95.44 168 THR A CA 1
ATOM 1337 C C . THR A 1 168 ? 1.387 6.458 13.822 1.00 95.44 168 THR A C 1
ATOM 1339 O O . THR A 1 168 ? 1.849 6.345 14.955 1.00 95.44 168 THR A O 1
ATOM 1342 N N . SER A 1 169 ? 1.661 7.517 13.057 1.00 92.81 169 SER A N 1
ATOM 1343 C CA . SER A 1 169 ? 2.513 8.611 13.516 1.00 92.81 169 SER A CA 1
ATOM 1344 C C . SER A 1 169 ? 1.874 9.395 14.667 1.00 92.81 169 SER A C 1
ATOM 1346 O O . SER A 1 169 ? 0.686 9.723 14.639 1.00 92.81 169 SER A O 1
ATOM 1348 N N . SER A 1 170 ? 2.683 9.772 15.656 1.00 88.50 170 SER A N 1
ATOM 1349 C CA . SER A 1 170 ? 2.308 10.720 16.711 1.00 88.50 170 SER A CA 1
ATOM 1350 C C . SER A 1 170 ? 2.456 12.183 16.271 1.00 88.50 170 SER A C 1
ATOM 1352 O O . SER A 1 170 ? 1.717 13.043 16.746 1.00 88.50 170 SER A O 1
ATOM 1354 N N . SER A 1 171 ? 3.374 12.472 15.344 1.00 94.75 171 SER A N 1
ATOM 1355 C CA . SER A 1 171 ? 3.677 13.830 14.886 1.00 94.75 171 SER A CA 1
ATOM 1356 C C . SER A 1 171 ? 2.688 14.302 13.821 1.00 94.75 171 SER A C 1
ATOM 1358 O O . SER A 1 171 ? 2.545 13.671 12.769 1.00 94.75 171 SER A O 1
ATOM 1360 N N . SER A 1 172 ? 2.055 15.457 14.060 1.00 93.12 172 SER A N 1
ATOM 1361 C CA . SER A 1 172 ? 1.177 16.122 13.088 1.00 93.12 172 SER A CA 1
ATOM 1362 C C . SER A 1 172 ? 1.898 16.433 11.780 1.00 93.12 172 SER A C 1
ATOM 1364 O O . SER A 1 172 ? 1.313 16.246 10.718 1.00 93.12 172 SER A O 1
ATOM 1366 N N . ALA A 1 173 ? 3.174 16.834 11.839 1.00 94.62 173 ALA A N 1
ATOM 1367 C CA . ALA A 1 173 ? 3.970 17.103 10.643 1.00 94.62 173 ALA A CA 1
ATOM 1368 C C . ALA A 1 173 ? 4.099 15.845 9.777 1.00 94.62 173 ALA A C 1
ATOM 1370 O O . ALA A 1 173 ? 3.815 15.884 8.588 1.00 94.62 173 ALA A O 1
ATOM 1371 N N . ALA A 1 174 ? 4.412 14.698 10.384 1.00 94.06 174 ALA A N 1
ATOM 1372 C CA . ALA A 1 174 ? 4.495 13.432 9.660 1.00 94.06 174 ALA A CA 1
ATOM 1373 C C . ALA A 1 174 ? 3.135 12.978 9.091 1.00 94.06 174 ALA A C 1
ATOM 1375 O O . ALA A 1 174 ? 3.091 12.443 7.985 1.00 94.06 174 ALA A O 1
ATOM 1376 N N . LYS A 1 175 ? 2.017 13.239 9.787 1.00 95.75 175 LYS A N 1
ATOM 1377 C CA . LYS A 1 175 ? 0.671 12.987 9.238 1.00 95.75 175 LYS A CA 1
ATOM 1378 C C . LYS A 1 175 ? 0.375 13.862 8.024 1.00 95.75 175 LYS A C 1
ATOM 1380 O O . LYS A 1 175 ? -0.142 13.361 7.031 1.00 95.75 175 LYS A O 1
ATOM 1385 N N . VAL A 1 176 ? 0.713 15.148 8.094 1.00 96.44 176 VAL A N 1
ATOM 1386 C CA . VAL A 1 176 ? 0.560 16.077 6.968 1.00 96.44 176 VAL A CA 1
ATOM 1387 C C . VAL A 1 176 ? 1.438 15.633 5.800 1.00 96.44 176 VAL A C 1
ATOM 1389 O O . VAL A 1 176 ? 0.928 15.519 4.693 1.00 96.44 176 VAL A O 1
ATOM 1392 N N . SER A 1 177 ? 2.702 15.274 6.035 1.00 95.19 177 SER A N 1
ATOM 1393 C CA . SER A 1 177 ? 3.594 14.762 4.987 1.00 95.19 177 SER A CA 1
ATOM 1394 C C . SER A 1 177 ? 3.053 13.491 4.330 1.00 95.19 177 SER A C 1
ATOM 1396 O O . SER A 1 177 ? 3.058 13.386 3.106 1.00 95.19 177 SER A O 1
ATOM 1398 N N . ALA A 1 178 ? 2.528 12.547 5.117 1.00 96.56 178 ALA A N 1
ATOM 1399 C CA . ALA A 1 178 ? 1.894 11.343 4.588 1.00 96.56 178 ALA A CA 1
ATOM 1400 C C . ALA A 1 178 ? 0.634 11.670 3.764 1.00 96.56 178 ALA A C 1
ATOM 1402 O O . ALA A 1 178 ? 0.449 11.104 2.689 1.00 96.56 178 ALA A O 1
ATOM 1403 N N . LEU A 1 179 ? -0.202 12.616 4.212 1.00 96.56 179 LEU A N 1
ATOM 1404 C CA . LEU A 1 179 ? -1.364 13.085 3.449 1.00 96.56 179 LEU A CA 1
ATOM 1405 C C . LEU A 1 179 ? -0.975 13.791 2.152 1.00 96.56 179 LEU A C 1
ATOM 1407 O O . LEU A 1 179 ? -1.621 13.555 1.138 1.00 96.56 179 LEU A O 1
ATOM 1411 N N . VAL A 1 180 ? 0.067 14.624 2.160 1.00 94.56 180 VAL A N 1
ATOM 1412 C CA . VAL A 1 180 ? 0.589 15.282 0.953 1.00 94.56 180 VAL A CA 1
ATOM 1413 C C . VAL A 1 180 ? 1.115 14.232 -0.025 1.00 94.56 180 VAL A C 1
ATOM 1415 O O . VAL A 1 180 ? 0.748 14.251 -1.199 1.00 94.56 180 VAL A O 1
ATOM 1418 N N . GLY A 1 181 ? 1.889 13.257 0.463 1.00 94.12 181 GLY A N 1
ATOM 1419 C CA . GLY A 1 181 ? 2.358 12.125 -0.336 1.00 94.12 181 GLY A CA 1
ATOM 1420 C C . GLY A 1 181 ? 1.204 11.333 -0.957 1.00 94.12 181 GLY A C 1
ATOM 1421 O O . GLY A 1 181 ? 1.200 11.077 -2.162 1.00 94.12 181 GLY A O 1
ATOM 1422 N N . LEU A 1 182 ? 0.171 11.015 -0.170 1.00 95.06 182 LEU A N 1
ATOM 1423 C CA . LEU A 1 182 ? -1.053 10.388 -0.674 1.00 95.06 182 LEU A CA 1
ATOM 1424 C C . LEU A 1 182 ? -1.807 11.289 -1.648 1.00 95.06 182 LEU A C 1
ATOM 1426 O O . LEU A 1 182 ? -2.368 10.771 -2.601 1.00 95.06 182 LEU A O 1
ATOM 1430 N N . GLY A 1 183 ? -1.833 12.602 -1.435 1.00 92.31 183 GLY A N 1
ATOM 1431 C CA . GLY A 1 183 ? -2.518 13.557 -2.299 1.00 92.31 183 GLY A CA 1
ATOM 1432 C C . GLY A 1 183 ? -1.923 13.560 -3.701 1.00 92.31 183 GLY A C 1
ATOM 1433 O O . GLY A 1 183 ? -2.656 13.455 -4.677 1.00 92.31 183 GLY A O 1
ATOM 1434 N N . ILE A 1 184 ? -0.593 13.571 -3.794 1.00 91.69 184 ILE A N 1
ATOM 1435 C CA . ILE A 1 184 ? 0.134 13.547 -5.071 1.00 91.69 184 ILE A CA 1
ATOM 1436 C C . ILE A 1 184 ? 0.011 12.175 -5.754 1.00 91.69 184 ILE A C 1
ATOM 1438 O O . ILE A 1 184 ? -0.156 12.080 -6.975 1.00 91.69 184 ILE A O 1
ATOM 1442 N N . LEU A 1 185 ? 0.075 11.083 -4.980 1.00 91.50 185 LEU A N 1
ATOM 1443 C CA . LEU A 1 185 ? -0.083 9.736 -5.529 1.00 91.50 185 LEU A CA 1
ATOM 1444 C C . LEU A 1 185 ? -1.528 9.473 -5.964 1.00 91.50 185 LEU A C 1
ATOM 1446 O O . LEU A 1 185 ? -1.772 9.043 -7.087 1.00 91.50 185 LEU A O 1
ATOM 1450 N N . ARG A 1 186 ? -2.497 9.706 -5.087 1.00 90.56 186 ARG A N 1
ATOM 1451 C CA . ARG A 1 186 ? -3.901 9.347 -5.274 1.00 90.56 186 ARG A CA 1
ATOM 1452 C C . ARG A 1 186 ? -4.808 10.316 -4.492 1.00 90.56 186 ARG A C 1
ATOM 1454 O O . ARG A 1 186 ? -5.199 10.008 -3.365 1.00 90.56 186 ARG A O 1
ATOM 1461 N N . PRO A 1 187 ? -5.208 11.454 -5.093 1.00 89.62 187 PRO A N 1
ATOM 1462 C CA . PRO A 1 187 ? -5.917 12.535 -4.396 1.00 89.62 187 PRO A CA 1
ATOM 1463 C C . PRO A 1 187 ? -7.168 12.080 -3.637 1.00 89.62 187 PRO A C 1
ATOM 1465 O O . PRO A 1 187 ? -7.387 12.442 -2.483 1.00 89.62 187 PRO A O 1
ATOM 1468 N N . HIS A 1 188 ? -7.967 11.214 -4.260 1.00 89.25 188 HIS A N 1
ATOM 1469 C CA . HIS A 1 188 ? -9.197 10.708 -3.662 1.00 89.25 188 HIS A CA 1
ATOM 1470 C C . HIS A 1 188 ? -8.945 9.773 -2.456 1.00 89.25 188 HIS A C 1
ATOM 1472 O O . HIS A 1 188 ? -9.780 9.688 -1.557 1.00 89.25 188 HIS A O 1
ATOM 1478 N N . LEU A 1 189 ? -7.789 9.091 -2.399 1.00 93.69 189 LEU A N 1
ATOM 1479 C CA . LEU A 1 189 ? -7.362 8.309 -1.231 1.00 93.69 189 LEU A CA 1
ATOM 1480 C C . LEU A 1 189 ? -7.016 9.242 -0.071 1.00 93.69 189 LEU A C 1
ATOM 1482 O O . LEU A 1 189 ? -7.488 9.029 1.042 1.00 93.69 189 LEU A O 1
ATOM 1486 N N . ALA A 1 190 ? -6.248 10.301 -0.341 1.00 95.00 190 ALA A N 1
ATOM 1487 C CA . ALA A 1 190 ? -5.895 11.299 0.666 1.00 95.00 190 ALA A CA 1
ATOM 1488 C C . ALA A 1 190 ? -7.135 11.986 1.255 1.00 95.00 190 ALA A C 1
ATOM 1490 O O . ALA A 1 190 ? -7.249 12.099 2.476 1.00 95.00 190 ALA A O 1
ATOM 1491 N N . ALA A 1 191 ? -8.092 12.373 0.405 1.00 94.44 191 ALA A N 1
ATOM 1492 C CA . ALA A 1 191 ? -9.356 12.964 0.839 1.00 94.44 191 ALA A CA 1
ATOM 1493 C C . ALA A 1 191 ? -10.134 12.022 1.773 1.00 94.44 191 ALA A C 1
ATOM 1495 O O . ALA A 1 191 ? -10.570 12.437 2.845 1.00 94.44 191 ALA A O 1
ATOM 1496 N N . ALA A 1 192 ? -10.252 10.739 1.419 1.00 96.50 192 ALA A N 1
ATOM 1497 C CA . ALA A 1 192 ? -10.933 9.757 2.257 1.00 96.50 192 ALA A CA 1
ATOM 1498 C C . ALA A 1 192 ? -10.221 9.525 3.604 1.00 96.50 192 ALA A C 1
ATOM 1500 O O . ALA A 1 192 ? -10.867 9.455 4.653 1.00 96.50 192 ALA A O 1
ATOM 1501 N N . VAL A 1 193 ? -8.886 9.454 3.599 1.00 97.75 193 VAL A N 1
ATOM 1502 C CA . VAL A 1 193 ? -8.071 9.331 4.818 1.00 97.75 193 VAL A CA 1
ATOM 1503 C C . VAL A 1 193 ? -8.275 10.536 5.741 1.00 97.75 193 VAL A C 1
ATOM 1505 O O . VAL A 1 193 ? -8.551 10.359 6.931 1.00 97.75 193 VAL A O 1
ATOM 1508 N N . LEU A 1 194 ? -8.227 11.753 5.198 1.00 97.25 194 LEU A N 1
ATOM 1509 C CA . LEU A 1 194 ? -8.430 12.984 5.959 1.00 97.25 194 LEU A CA 1
ATOM 1510 C C . LEU A 1 194 ? -9.854 13.082 6.523 1.00 97.25 194 LEU A C 1
ATOM 1512 O O . LEU A 1 194 ? -10.028 13.195 7.737 1.00 97.25 194 LEU A O 1
ATOM 1516 N N . ILE A 1 195 ? -10.871 13.004 5.661 1.00 96.69 195 ILE A N 1
ATOM 1517 C CA . ILE A 1 195 ? -12.276 13.183 6.052 1.00 96.69 195 ILE A CA 1
ATOM 1518 C C . ILE A 1 195 ? -12.694 12.088 7.033 1.00 96.69 195 ILE A C 1
ATOM 1520 O O . ILE A 1 195 ? -13.264 12.393 8.078 1.00 96.69 195 ILE A O 1
ATOM 1524 N N . GLY A 1 196 ? -12.357 10.825 6.761 1.00 96.75 196 GLY A N 1
ATOM 1525 C CA . GLY A 1 196 ? -12.702 9.721 7.656 1.00 96.75 196 GLY A CA 1
ATOM 1526 C C . GLY A 1 196 ? -12.075 9.855 9.044 1.00 96.75 196 GLY A C 1
ATOM 1527 O O . GLY A 1 196 ? -12.740 9.606 10.050 1.00 96.75 196 GLY A O 1
ATOM 1528 N N . SER A 1 197 ? -10.842 10.359 9.122 1.00 96.19 197 SER A N 1
ATOM 1529 C CA . SER A 1 197 ? -10.182 10.636 10.402 1.00 96.19 197 SER A CA 1
ATOM 1530 C C . SER A 1 197 ? -10.834 11.790 11.162 1.00 96.19 197 SER A C 1
ATOM 1532 O O . SER A 1 197 ? -10.996 11.706 12.378 1.00 96.19 197 SER A O 1
ATOM 1534 N N . LEU A 1 198 ? -11.253 12.855 10.470 1.00 96.00 198 LEU A N 1
ATOM 1535 C CA . LEU A 1 198 ? -11.981 13.975 11.079 1.00 96.00 198 LEU A CA 1
ATOM 1536 C C . LEU A 1 198 ? -13.363 13.551 11.591 1.00 96.00 198 LEU A C 1
ATOM 1538 O O . LEU A 1 198 ? -13.755 13.930 12.697 1.00 96.00 198 LEU A O 1
ATOM 1542 N N . VAL A 1 199 ? -14.080 12.725 10.826 1.00 94.88 199 VAL A N 1
ATOM 1543 C CA . VAL A 1 199 ? -15.368 12.146 11.229 1.00 94.88 199 VAL A CA 1
ATOM 1544 C C . VAL A 1 199 ? -15.197 11.278 12.476 1.00 94.88 199 VAL A C 1
ATOM 1546 O O . VAL A 1 199 ? -15.917 11.460 13.460 1.00 94.88 199 VAL A O 1
ATOM 1549 N N . ALA A 1 200 ? -14.202 10.390 12.488 1.00 93.06 200 ALA A N 1
ATOM 1550 C CA . ALA A 1 200 ? -13.903 9.547 13.641 1.00 93.06 200 ALA A CA 1
ATOM 1551 C C . ALA A 1 200 ? -13.521 10.362 14.886 1.00 93.06 200 ALA A C 1
ATOM 1553 O O . ALA A 1 200 ? -14.037 10.099 15.971 1.00 93.06 200 ALA A O 1
ATOM 1554 N N . LEU A 1 201 ? -12.681 11.391 14.736 1.00 92.44 201 LEU A N 1
ATOM 1555 C CA . LEU A 1 201 ? -12.332 12.315 15.819 1.00 92.44 201 LEU A CA 1
ATOM 1556 C C . LEU A 1 201 ? -13.562 13.040 16.374 1.00 92.44 201 LEU A C 1
ATOM 1558 O O . LEU A 1 201 ? -13.698 13.171 17.591 1.00 92.44 201 LEU A O 1
ATOM 1562 N N . SER A 1 202 ? -14.461 13.488 15.499 1.00 90.81 202 SER A N 1
ATOM 1563 C CA . SER A 1 202 ? -15.684 14.196 15.888 1.00 90.81 202 SER A CA 1
ATOM 1564 C C . SER A 1 202 ? -16.619 13.284 16.681 1.00 90.81 202 SER A C 1
ATOM 1566 O O . SER A 1 202 ? -17.075 13.651 17.764 1.00 90.81 202 SER A O 1
ATOM 1568 N N . PHE A 1 203 ? -16.834 12.052 16.207 1.00 86.69 203 PHE A N 1
ATOM 1569 C CA . PHE A 1 203 ? -17.639 11.062 16.923 1.00 86.69 203 PHE A CA 1
ATOM 1570 C C . PHE A 1 203 ? -16.998 10.589 18.225 1.00 86.69 203 PHE A C 1
ATOM 1572 O O . PHE A 1 203 ? -17.723 10.312 19.179 1.00 86.69 203 PHE A O 1
ATOM 1579 N N . HIS A 1 204 ? -15.670 10.492 18.279 1.00 82.62 204 HIS A N 1
ATOM 1580 C CA . HIS A 1 204 ? -14.956 10.123 19.495 1.00 82.62 204 HIS A CA 1
ATOM 1581 C C . HIS A 1 204 ? -15.069 11.221 20.560 1.00 82.62 204 HIS A C 1
ATOM 1583 O O . HIS A 1 204 ? -15.404 10.921 21.699 1.00 82.62 204 HIS A O 1
ATOM 1589 N N . LYS A 1 205 ? -14.899 12.500 20.192 1.00 83.44 205 LYS A N 1
ATOM 1590 C CA . LYS A 1 205 ? -15.073 13.636 21.118 1.00 83.44 205 LYS A CA 1
ATOM 1591 C C . LYS A 1 205 ? -16.505 13.776 21.631 1.00 83.44 205 LYS A C 1
ATOM 1593 O O . LYS A 1 205 ? -16.705 14.090 22.799 1.00 83.44 205 LYS A O 1
ATOM 1598 N N . LEU A 1 206 ? -17.495 13.537 20.771 1.00 81.31 206 LEU A N 1
ATOM 1599 C CA . LEU A 1 206 ? -18.906 13.630 21.146 1.00 81.31 206 LEU A CA 1
ATOM 1600 C C . LEU A 1 206 ? -19.344 12.491 22.086 1.00 81.31 206 LEU A C 1
ATOM 1602 O O . LEU A 1 206 ? -20.393 12.580 22.719 1.00 81.31 206 LEU A O 1
ATOM 1606 N N . ARG A 1 207 ? -18.563 11.409 22.192 1.00 69.31 207 ARG A N 1
ATOM 1607 C CA . ARG A 1 207 ? -18.927 10.210 22.953 1.00 69.31 207 ARG A CA 1
ATOM 1608 C C . ARG A 1 207 ? -17.973 9.975 24.112 1.00 69.31 207 ARG A C 1
ATOM 1610 O O . ARG A 1 207 ? -16.885 9.446 23.933 1.00 69.31 207 ARG A O 1
ATOM 1617 N N . ARG A 1 208 ? -18.449 10.247 25.326 1.00 54.69 208 ARG A N 1
ATOM 1618 C CA . ARG A 1 208 ? -17.857 9.702 26.554 1.00 54.69 208 ARG A CA 1
ATOM 1619 C C . ARG A 1 208 ? -18.167 8.202 26.651 1.00 54.69 208 ARG A C 1
ATOM 1621 O O . ARG A 1 208 ? -19.308 7.830 26.912 1.00 54.69 208 ARG A O 1
ATOM 1628 N N . ASP A 1 209 ? -17.172 7.363 26.360 1.00 55.09 209 ASP A N 1
ATOM 1629 C CA . ASP A 1 209 ? -16.994 5.960 26.796 1.00 55.09 209 ASP A CA 1
ATOM 1630 C C . ASP A 1 209 ? -18.189 4.989 26.752 1.00 55.09 209 ASP A C 1
ATOM 1632 O O . ASP A 1 209 ? -18.218 3.964 27.437 1.00 55.09 209 ASP A O 1
ATOM 1636 N N . SER A 1 210 ? -19.178 5.249 25.904 1.00 61.00 210 SER A N 1
ATOM 1637 C CA . SER A 1 210 ? -20.355 4.389 25.800 1.00 61.00 210 SER A CA 1
ATOM 1638 C C . SER A 1 210 ? -20.082 3.219 24.862 1.00 61.00 210 SER A C 1
ATOM 1640 O O . SER A 1 210 ? -19.752 3.419 23.686 1.00 61.00 210 SER A O 1
ATOM 1642 N N . ALA A 1 211 ? -20.268 1.998 25.372 1.00 70.69 211 ALA A N 1
ATOM 1643 C CA . ALA A 1 211 ? -20.207 0.782 24.571 1.00 70.69 211 ALA A C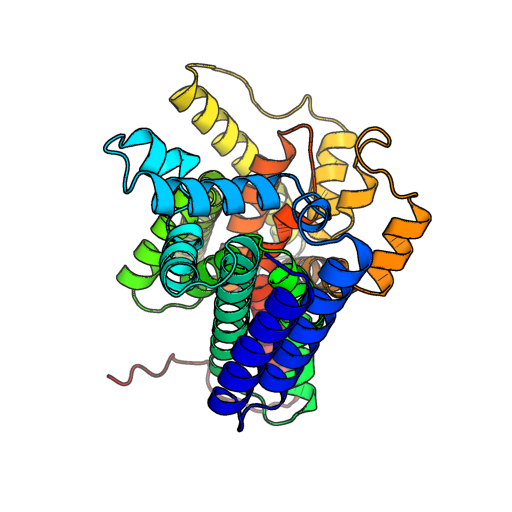A 1
ATOM 1644 C C . ALA A 1 211 ? -21.100 0.914 23.325 1.00 70.69 211 ALA A C 1
ATOM 1646 O O . ALA A 1 211 ? -22.212 1.448 23.371 1.00 70.69 211 ALA A O 1
ATOM 1647 N N . VAL A 1 212 ? -20.583 0.466 22.187 1.00 75.75 212 VAL A N 1
ATOM 1648 C CA . VAL A 1 212 ? -21.288 0.508 20.910 1.00 75.75 212 VAL A CA 1
ATOM 1649 C C . VAL A 1 212 ? -22.002 -0.818 20.690 1.00 75.75 212 VAL A C 1
ATOM 1651 O O . VAL A 1 212 ? -21.415 -1.881 20.894 1.00 75.75 212 VAL A O 1
ATOM 1654 N N . SER A 1 213 ? -23.278 -0.766 20.305 1.00 82.62 213 SER A N 1
ATOM 1655 C CA . SER A 1 213 ? -24.014 -1.962 19.899 1.00 82.62 213 SER A CA 1
ATOM 1656 C C . SER A 1 213 ? -23.595 -2.392 18.483 1.00 82.62 213 SER A C 1
ATOM 1658 O O . SER A 1 213 ? -23.340 -1.527 17.642 1.00 82.62 213 SER A O 1
ATOM 1660 N N . PRO A 1 214 ? -23.585 -3.700 18.163 1.00 84.88 214 PRO A N 1
ATOM 1661 C CA . PRO A 1 214 ? -23.261 -4.178 16.814 1.00 84.88 214 PRO A CA 1
ATOM 1662 C C . PRO A 1 214 ? -24.133 -3.560 15.711 1.00 84.88 214 PRO A C 1
ATOM 1664 O O . PRO A 1 214 ? -23.637 -3.240 14.635 1.00 84.88 214 PRO A O 1
ATOM 1667 N N . LEU A 1 215 ? -25.414 -3.298 15.997 1.00 86.75 215 LEU A N 1
ATOM 1668 C CA . LEU A 1 215 ? -26.326 -2.620 15.066 1.00 86.75 215 LEU A CA 1
ATOM 1669 C C . LEU A 1 215 ? -25.837 -1.209 14.698 1.00 86.75 215 LEU A C 1
ATOM 1671 O O . LEU A 1 215 ? -25.949 -0.772 13.556 1.00 86.75 215 LEU A O 1
ATOM 1675 N N . ARG A 1 216 ? -25.256 -0.498 15.666 1.00 86.50 216 ARG A N 1
ATOM 1676 C CA . ARG A 1 216 ? -24.690 0.837 15.466 1.00 86.50 216 ARG A CA 1
ATOM 1677 C C . ARG A 1 216 ? -23.345 0.786 14.732 1.00 86.50 216 ARG A C 1
ATOM 1679 O O . ARG A 1 216 ? -23.033 1.696 13.973 1.00 86.50 216 ARG A O 1
ATOM 1686 N N . ASN A 1 217 ? -22.568 -0.281 14.906 1.00 87.56 217 ASN A N 1
ATOM 1687 C CA . ASN A 1 217 ? -21.370 -0.516 14.094 1.00 87.56 217 ASN A CA 1
ATOM 1688 C C . ASN A 1 217 ? -21.737 -0.762 12.632 1.00 87.56 217 ASN A C 1
ATOM 1690 O O . ASN A 1 217 ? -21.138 -0.168 11.738 1.00 87.56 217 ASN A O 1
ATOM 1694 N N . PHE A 1 218 ? -22.772 -1.571 12.398 1.00 89.94 218 PHE A N 1
ATOM 1695 C CA . PHE A 1 218 ? -23.315 -1.790 11.065 1.00 89.94 218 PHE A CA 1
ATOM 1696 C C . PHE A 1 218 ? -23.799 -0.481 10.430 1.00 89.94 218 PHE A C 1
ATOM 1698 O O . PHE A 1 218 ? -23.486 -0.217 9.272 1.00 89.94 218 PHE A O 1
ATOM 1705 N N . SER A 1 219 ? -24.485 0.385 11.187 1.00 90.06 219 SER A N 1
ATOM 1706 C CA . SER A 1 219 ? -24.935 1.670 10.646 1.00 90.06 219 SER A CA 1
ATOM 1707 C C . SER A 1 219 ? -23.781 2.608 10.278 1.00 90.06 219 SER A C 1
ATOM 1709 O O . SER A 1 219 ? -23.877 3.284 9.259 1.00 90.06 219 SER A O 1
ATOM 1711 N N . TYR A 1 220 ? -22.663 2.622 11.016 1.00 90.81 220 TYR A N 1
ATOM 1712 C CA . TYR A 1 220 ? -21.473 3.378 10.590 1.00 90.81 220 TYR A CA 1
ATOM 1713 C C . TYR A 1 220 ? -20.808 2.790 9.358 1.00 90.81 220 TYR A C 1
ATOM 1715 O O . TYR A 1 220 ? -20.430 3.542 8.460 1.00 90.81 220 TYR A O 1
ATOM 1723 N N . LEU A 1 221 ? -20.697 1.464 9.297 1.00 91.50 221 LEU A N 1
ATOM 1724 C CA . LEU A 1 221 ? -20.141 0.779 8.138 1.00 91.50 221 LEU A CA 1
ATOM 1725 C C . LEU A 1 221 ? -20.966 1.071 6.876 1.00 91.50 221 LEU A C 1
ATOM 1727 O O . LEU A 1 221 ? -20.393 1.324 5.822 1.00 91.50 221 LEU A O 1
ATOM 1731 N N . ALA A 1 222 ? -22.295 1.102 7.000 1.00 91.00 222 ALA A N 1
ATOM 1732 C CA . ALA A 1 222 ? -23.209 1.450 5.917 1.00 91.00 222 ALA A CA 1
ATOM 1733 C C . ALA A 1 222 ? -23.184 2.950 5.572 1.00 91.00 222 ALA A C 1
ATOM 1735 O O . ALA A 1 222 ? -23.263 3.306 4.401 1.00 91.00 222 ALA A O 1
ATOM 1736 N N . ALA A 1 223 ? -23.043 3.839 6.562 1.00 92.81 223 ALA A N 1
ATOM 1737 C CA . ALA A 1 223 ? -23.027 5.287 6.345 1.00 92.81 223 ALA A CA 1
ATOM 1738 C C . ALA A 1 223 ? -21.726 5.795 5.698 1.00 92.81 223 ALA A C 1
ATOM 1740 O O . ALA A 1 223 ? -21.749 6.798 4.984 1.00 92.81 223 ALA A O 1
ATOM 1741 N N . ALA A 1 224 ? -20.591 5.129 5.927 1.00 94.38 224 ALA A N 1
ATOM 1742 C CA . ALA A 1 224 ? -19.300 5.581 5.411 1.00 94.38 224 ALA A CA 1
ATOM 1743 C C . ALA A 1 224 ? -19.235 5.633 3.864 1.00 94.38 224 ALA A C 1
ATOM 1745 O O . ALA A 1 224 ? -18.858 6.684 3.342 1.00 94.38 224 ALA A O 1
ATOM 1746 N N . PRO A 1 225 ? -19.668 4.604 3.107 1.00 92.56 225 PRO A N 1
ATOM 1747 C CA . PRO A 1 225 ? -19.772 4.678 1.646 1.00 92.56 225 PRO A CA 1
ATOM 1748 C C . PRO A 1 225 ? -20.716 5.770 1.143 1.00 92.56 225 PRO A C 1
ATOM 1750 O O . PRO A 1 225 ? -20.399 6.439 0.162 1.00 92.56 225 PRO A O 1
ATOM 1753 N N . VAL A 1 226 ? -21.834 6.006 1.841 1.00 90.38 226 VAL A N 1
ATOM 1754 C CA . VAL A 1 226 ? -22.776 7.084 1.498 1.00 90.38 226 VAL A CA 1
ATOM 1755 C C . VAL A 1 226 ? -22.083 8.440 1.593 1.00 90.38 226 VAL A C 1
ATOM 1757 O O . VAL A 1 226 ? -22.171 9.247 0.672 1.00 90.38 226 VAL A O 1
ATOM 1760 N N . LEU A 1 227 ? -21.322 8.677 2.666 1.00 92.19 227 LEU A N 1
ATOM 1761 C CA . LEU A 1 227 ? -20.502 9.882 2.787 1.00 92.19 227 LEU A CA 1
ATOM 1762 C C . LEU A 1 227 ? -19.444 9.965 1.673 1.00 92.19 227 LEU A C 1
ATOM 1764 O O . LEU A 1 227 ? -19.198 11.044 1.143 1.00 92.19 227 LEU A O 1
ATOM 1768 N N . GLY A 1 228 ? -18.874 8.832 1.259 1.00 91.19 228 GLY A N 1
ATOM 1769 C CA . GLY A 1 228 ? -18.011 8.747 0.079 1.00 91.19 228 GLY A CA 1
ATOM 1770 C C . GLY A 1 228 ? -18.671 9.241 -1.210 1.00 91.19 228 GLY A C 1
ATOM 1771 O O . GLY A 1 228 ? -18.030 9.951 -1.981 1.00 91.19 228 GLY A O 1
ATOM 1772 N N . TYR A 1 229 ? -19.956 8.945 -1.422 1.00 89.31 229 TYR A N 1
ATOM 1773 C CA . TYR A 1 229 ? -20.707 9.438 -2.585 1.00 89.31 229 TYR A CA 1
ATOM 1774 C C . TYR A 1 229 ? -20.871 10.960 -2.553 1.00 89.31 229 TYR A C 1
ATOM 1776 O O . TYR A 1 229 ? -20.681 11.618 -3.575 1.00 89.31 229 TYR A O 1
ATOM 1784 N N . TYR A 1 230 ? -21.143 11.534 -1.376 1.00 88.25 230 TYR A N 1
ATOM 1785 C CA . TYR A 1 230 ? -21.170 12.990 -1.205 1.00 88.25 230 TYR A CA 1
ATOM 1786 C C . TYR A 1 230 ? -19.809 13.621 -1.517 1.00 88.25 230 TYR A C 1
ATOM 1788 O O . TYR A 1 230 ? -19.741 14.599 -2.256 1.00 88.25 230 TYR A O 1
ATOM 1796 N N . VAL A 1 231 ? -18.715 13.042 -1.009 1.00 90.00 231 VAL A N 1
ATOM 1797 C CA . VAL A 1 231 ? -17.354 13.537 -1.279 1.00 90.00 231 VAL A CA 1
ATOM 1798 C C . VAL A 1 231 ? -17.015 13.459 -2.770 1.00 90.00 231 VAL A C 1
ATOM 1800 O O . VAL A 1 231 ? -16.432 14.397 -3.311 1.00 90.00 231 VAL A O 1
ATOM 1803 N N . TYR A 1 232 ? -17.410 12.381 -3.451 1.00 87.44 232 TYR A N 1
ATOM 1804 C CA . TYR A 1 232 ? -17.240 12.248 -4.898 1.00 87.44 232 TYR A CA 1
ATOM 1805 C C . TYR A 1 232 ? -18.012 13.329 -5.671 1.00 87.44 232 TYR A C 1
ATOM 1807 O O . TYR A 1 232 ? -17.429 14.003 -6.521 1.00 87.44 232 TYR A O 1
ATOM 1815 N N . SER A 1 233 ? -19.287 13.551 -5.330 1.00 86.12 233 SER A N 1
ATOM 1816 C CA . SER A 1 233 ? -20.112 14.597 -5.948 1.00 86.12 233 SER A CA 1
ATOM 1817 C C . SER A 1 233 ? -19.514 15.992 -5.753 1.00 86.12 233 SER A C 1
ATOM 1819 O O . SER A 1 233 ? -19.456 16.762 -6.710 1.00 86.12 233 SER A O 1
ATOM 1821 N N . LEU A 1 234 ? -19.027 16.309 -4.548 1.00 86.00 234 LEU A N 1
ATOM 1822 C CA . LEU A 1 234 ? -18.355 17.581 -4.266 1.00 86.00 234 LEU A CA 1
ATOM 1823 C C . LEU A 1 234 ? -17.075 17.741 -5.096 1.00 86.00 234 LEU A C 1
ATOM 1825 O O . LEU A 1 234 ? -16.799 18.824 -5.608 1.00 86.00 234 LEU A O 1
ATOM 1829 N N . GLY A 1 235 ? -16.312 16.659 -5.273 1.00 84.06 235 GLY A N 1
ATOM 1830 C CA . GLY A 1 235 ? -15.136 16.646 -6.142 1.00 84.06 235 GLY A CA 1
ATOM 1831 C C . GLY A 1 235 ? -15.481 16.949 -7.603 1.00 84.06 235 GLY A C 1
ATOM 1832 O O . GLY A 1 235 ? -14.808 17.764 -8.232 1.00 84.06 235 GLY A O 1
ATOM 1833 N N . LEU A 1 236 ? -16.553 16.350 -8.133 1.00 83.19 236 LEU A N 1
ATOM 1834 C CA . LEU A 1 236 ? -17.035 16.626 -9.493 1.00 83.19 236 LEU A CA 1
ATOM 1835 C C . LEU A 1 236 ? -17.540 18.059 -9.659 1.00 83.19 236 LEU A C 1
ATOM 1837 O O . LEU A 1 236 ? -17.263 18.686 -10.682 1.00 83.19 236 LEU A O 1
ATOM 1841 N N . GLN A 1 237 ? -18.241 18.584 -8.658 1.00 85.88 237 GLN A N 1
ATOM 1842 C CA . GLN A 1 237 ? -18.699 19.967 -8.656 1.00 85.88 237 GLN A CA 1
ATOM 1843 C C . GLN A 1 237 ? -17.514 20.934 -8.697 1.00 85.88 237 GLN A C 1
ATOM 1845 O O . GLN A 1 237 ? -17.491 21.842 -9.523 1.00 85.88 237 GLN A O 1
ATOM 1850 N N . PHE A 1 238 ? -16.503 20.709 -7.858 1.00 83.75 238 PHE A N 1
ATOM 1851 C CA . PHE A 1 238 ? -15.324 21.568 -7.803 1.00 83.75 238 PHE A CA 1
ATOM 1852 C C . PHE A 1 238 ? -14.473 21.482 -9.078 1.00 83.75 238 PHE A C 1
ATOM 1854 O O . PHE A 1 238 ? -13.995 22.498 -9.570 1.00 83.75 238 PHE A O 1
ATOM 1861 N N . GLN A 1 239 ? -14.286 20.279 -9.630 1.00 80.12 239 GLN A N 1
ATOM 1862 C CA . GLN A 1 239 ? -13.399 20.070 -10.777 1.00 80.12 239 GLN A CA 1
ATOM 1863 C C . GLN A 1 239 ? -14.065 20.371 -12.127 1.00 80.12 239 GLN A C 1
ATOM 1865 O O . GLN A 1 239 ? -13.396 20.832 -13.048 1.00 80.12 239 GLN A O 1
ATOM 1870 N N . LYS A 1 240 ? -15.355 20.050 -12.278 1.00 80.50 240 LYS A N 1
ATOM 1871 C CA . LYS A 1 240 ? -16.065 20.069 -13.569 1.00 80.50 240 LYS A CA 1
ATOM 1872 C C . LYS A 1 240 ? -17.310 20.959 -13.576 1.00 80.50 240 LYS A C 1
ATOM 1874 O O . LYS A 1 240 ? -17.986 21.020 -14.597 1.00 80.50 240 LYS A O 1
ATOM 1879 N N . GLY A 1 241 ? -17.657 21.600 -12.457 1.00 80.25 241 GLY A N 1
ATOM 1880 C CA . GLY A 1 241 ? -18.887 22.392 -12.332 1.00 80.25 241 GLY A CA 1
ATOM 1881 C C . GLY A 1 241 ? -20.174 21.560 -12.389 1.00 80.25 241 GLY A C 1
ATOM 1882 O O . GLY A 1 241 ? -21.257 22.117 -12.553 1.00 80.25 241 GLY A O 1
ATOM 1883 N N . LEU A 1 242 ? -20.075 20.229 -12.285 1.00 77.19 242 LEU A N 1
ATOM 1884 C CA . LEU A 1 242 ? -21.220 19.325 -12.390 1.00 77.19 242 LEU A CA 1
ATOM 1885 C C . LEU A 1 242 ? -21.957 19.241 -11.050 1.00 77.19 242 LEU A C 1
ATOM 1887 O O . LEU A 1 242 ? -21.413 18.750 -10.063 1.00 77.19 242 LEU A O 1
ATOM 1891 N N . ASN A 1 243 ? -23.215 19.679 -11.038 1.00 74.50 243 ASN A N 1
ATOM 1892 C CA . ASN A 1 243 ? -24.096 19.613 -9.873 1.00 74.50 243 ASN A CA 1
ATOM 1893 C C . ASN A 1 243 ? -25.034 18.401 -9.965 1.00 74.50 243 ASN A C 1
ATOM 1895 O O . ASN A 1 243 ? -25.503 18.054 -11.045 1.00 74.50 243 ASN A O 1
ATOM 1899 N N . GLY A 1 244 ? -25.351 17.783 -8.824 1.00 64.88 244 GLY A N 1
ATOM 1900 C CA . GLY A 1 244 ? -26.399 16.757 -8.734 1.00 64.88 244 GLY A CA 1
ATOM 1901 C C . GLY A 1 244 ? -25.995 15.337 -9.150 1.00 64.88 244 GLY A C 1
ATOM 1902 O O . GLY A 1 244 ? -26.853 14.458 -9.180 1.00 64.88 244 GLY A O 1
ATOM 1903 N N . VAL A 1 245 ? -24.713 15.077 -9.431 1.00 67.44 245 VAL A N 1
ATOM 1904 C CA . VAL A 1 245 ? -24.209 13.719 -9.704 1.00 67.44 245 VAL A CA 1
ATOM 1905 C C . VAL A 1 245 ? -23.946 12.997 -8.379 1.00 67.44 245 VAL A C 1
ATOM 1907 O O . VAL A 1 245 ? -22.841 13.041 -7.841 1.00 67.44 245 VAL A O 1
ATOM 1910 N N . PHE A 1 246 ? -24.981 12.350 -7.842 1.00 62.34 246 PHE A N 1
ATOM 1911 C CA . PHE A 1 246 ? -24.921 11.587 -6.593 1.00 62.34 246 PHE A CA 1
ATOM 1912 C C . PHE A 1 246 ? -25.015 10.088 -6.844 1.00 62.34 246 PHE A C 1
ATOM 1914 O O . PHE A 1 246 ? -26.112 9.566 -7.039 1.00 62.34 246 PHE A O 1
ATOM 1921 N N . GLY A 1 247 ? -23.889 9.383 -6.736 1.00 57.97 247 GLY A N 1
ATOM 1922 C CA . GLY A 1 247 ? -23.900 7.927 -6.826 1.00 57.97 247 GLY A CA 1
ATOM 1923 C C . GLY A 1 247 ? -24.268 7.409 -8.220 1.00 57.97 247 GLY A C 1
ATOM 1924 O O . GLY A 1 247 ? -24.732 8.134 -9.100 1.00 57.97 247 GLY A O 1
ATOM 1925 N N . HIS A 1 248 ? -24.120 6.104 -8.412 1.00 62.50 248 HIS A N 1
ATOM 1926 C CA . HIS A 1 248 ? -24.912 5.406 -9.422 1.00 62.50 248 HIS A CA 1
ATOM 1927 C C . HIS A 1 248 ? -26.390 5.397 -8.999 1.00 62.50 248 HIS A C 1
ATOM 1929 O O . HIS A 1 248 ? -26.692 5.528 -7.811 1.00 62.50 248 HIS A O 1
ATOM 1935 N N . THR A 1 249 ? -27.318 5.186 -9.940 1.00 60.31 249 THR A N 1
ATOM 1936 C CA . THR A 1 249 ? -28.719 4.880 -9.610 1.00 60.31 249 THR A CA 1
ATOM 1937 C C . THR A 1 249 ? -28.740 3.750 -8.582 1.00 60.31 249 THR A C 1
ATOM 1939 O O . THR A 1 249 ? -28.286 2.640 -8.875 1.00 60.31 249 THR A O 1
ATOM 1942 N N . TRP A 1 250 ? -29.176 4.054 -7.358 1.00 64.81 250 TRP A N 1
ATOM 1943 C CA . TRP A 1 250 ? -29.224 3.107 -6.247 1.00 64.81 250 TRP A CA 1
ATOM 1944 C C . TRP A 1 250 ? -29.832 1.770 -6.699 1.00 64.81 250 TRP A C 1
ATOM 1946 O O . TRP A 1 250 ? -30.862 1.747 -7.368 1.00 64.81 250 TRP A O 1
ATOM 1956 N N . GLY A 1 251 ? -29.180 0.654 -6.365 1.00 68.75 251 GLY A N 1
ATOM 1957 C CA . GLY A 1 251 ? -29.576 -0.669 -6.846 1.00 68.75 251 GLY A CA 1
ATOM 1958 C C . GLY A 1 251 ? -28.674 -1.789 -6.328 1.00 68.75 251 GLY A C 1
ATOM 1959 O O . GLY A 1 251 ? -27.693 -1.545 -5.624 1.00 68.75 251 GLY A O 1
ATOM 1960 N N . ILE A 1 252 ? -29.000 -3.030 -6.695 1.00 74.50 252 ILE A N 1
ATOM 1961 C CA . ILE A 1 252 ? -28.303 -4.231 -6.202 1.00 74.50 252 ILE A CA 1
ATOM 1962 C C . ILE A 1 252 ? -26.814 -4.211 -6.587 1.00 74.50 252 ILE A C 1
ATOM 1964 O O . ILE A 1 252 ? -25.964 -4.511 -5.755 1.00 74.50 252 ILE A O 1
ATOM 1968 N N . SER A 1 253 ? -26.480 -3.804 -7.816 1.00 77.88 253 SER A N 1
ATOM 1969 C CA . SER A 1 253 ? -25.095 -3.813 -8.313 1.00 77.88 253 SER A CA 1
ATOM 1970 C C . SER A 1 253 ? -24.156 -2.871 -7.528 1.00 77.88 253 SER A C 1
ATOM 1972 O O . SER A 1 253 ? -23.156 -3.361 -6.994 1.00 77.88 253 SER A O 1
ATOM 1974 N N . PRO A 1 254 ? -24.468 -1.570 -7.328 1.00 78.81 254 PRO A N 1
ATOM 1975 C CA . PRO A 1 254 ? -23.662 -0.694 -6.469 1.00 78.81 254 PRO A CA 1
ATOM 1976 C C . PRO A 1 254 ? -23.516 -1.199 -5.026 1.00 78.81 254 PRO A C 1
ATOM 1978 O O . PRO A 1 254 ? -22.423 -1.152 -4.459 1.00 78.81 254 PRO A O 1
ATOM 1981 N N . VAL A 1 255 ? -24.588 -1.742 -4.438 1.00 83.81 255 VAL A N 1
ATOM 1982 C CA . VAL A 1 255 ? -24.555 -2.293 -3.073 1.00 83.81 255 VAL A CA 1
ATOM 1983 C C . VAL A 1 255 ? -23.636 -3.514 -2.993 1.00 83.81 255 VAL A C 1
ATOM 1985 O O . VAL A 1 255 ? -22.819 -3.602 -2.076 1.00 83.81 255 VAL A O 1
ATOM 1988 N N . LEU A 1 256 ? -23.700 -4.424 -3.969 1.00 84.56 256 LEU A N 1
ATOM 1989 C CA . LEU A 1 256 ? -22.797 -5.574 -4.050 1.00 84.56 256 LEU A CA 1
ATOM 1990 C C . LEU A 1 256 ? -21.340 -5.145 -4.268 1.00 84.56 256 LEU A C 1
ATOM 1992 O O . LEU A 1 256 ? -20.439 -5.727 -3.662 1.00 84.56 256 LEU A O 1
ATOM 1996 N N . ARG A 1 257 ? -21.079 -4.101 -5.064 1.00 84.19 257 ARG A N 1
ATOM 1997 C CA . ARG A 1 257 ? -19.730 -3.524 -5.230 1.00 84.19 257 ARG A CA 1
ATOM 1998 C C . ARG A 1 257 ? -19.174 -2.973 -3.917 1.00 84.19 257 ARG A C 1
ATOM 2000 O O . ARG A 1 257 ? -18.005 -3.195 -3.610 1.00 84.19 257 ARG A O 1
ATOM 2007 N N . ILE A 1 258 ? -19.997 -2.304 -3.113 1.00 87.69 258 ILE A N 1
ATOM 2008 C CA . ILE A 1 258 ? -19.598 -1.824 -1.782 1.00 87.69 258 ILE A CA 1
ATOM 2009 C C . ILE A 1 258 ? -19.345 -3.007 -0.840 1.00 87.69 258 ILE A C 1
ATOM 2011 O O . ILE A 1 258 ? -18.266 -3.114 -0.258 1.00 87.69 258 ILE A O 1
ATOM 2015 N N . ALA A 1 259 ? -20.314 -3.916 -0.708 1.00 88.31 259 ALA A N 1
ATOM 2016 C CA . ALA A 1 259 ? -20.231 -5.049 0.213 1.00 88.31 259 ALA A CA 1
ATOM 2017 C C . ALA A 1 259 ? -19.028 -5.953 -0.095 1.00 88.31 259 ALA A C 1
ATOM 2019 O O . ALA A 1 259 ? -18.297 -6.361 0.807 1.00 88.31 259 ALA A O 1
ATOM 2020 N N . SER A 1 260 ? -18.776 -6.212 -1.377 1.00 89.69 260 SER A N 1
ATOM 2021 C CA . SER A 1 260 ? -17.651 -7.033 -1.821 1.00 89.69 260 SER A CA 1
ATOM 2022 C C . SER A 1 260 ? -16.289 -6.414 -1.486 1.00 89.69 260 SER A C 1
ATOM 2024 O O . SER A 1 260 ? -15.374 -7.160 -1.142 1.00 89.69 260 SER A O 1
ATOM 2026 N N . ASN A 1 261 ? -16.153 -5.081 -1.465 1.00 90.44 261 ASN A N 1
ATOM 2027 C CA . ASN A 1 261 ? -14.919 -4.416 -1.032 1.00 90.44 261 ASN A CA 1
ATOM 2028 C C . ASN A 1 261 ? -14.605 -4.640 0.455 1.00 90.44 261 ASN A C 1
ATOM 2030 O O . ASN A 1 261 ? -13.434 -4.780 0.805 1.00 90.44 261 ASN A O 1
ATOM 2034 N N . PHE A 1 262 ? -15.618 -4.727 1.323 1.00 90.94 262 PHE A N 1
ATOM 2035 C CA . PHE A 1 262 ? -15.424 -5.010 2.753 1.00 90.94 262 PHE A CA 1
ATOM 2036 C C . PHE A 1 262 ? -14.981 -6.452 3.038 1.00 90.94 262 PHE A C 1
ATOM 2038 O O . PHE A 1 262 ? -14.439 -6.726 4.106 1.00 90.94 262 PHE A O 1
ATOM 2045 N N . VAL A 1 263 ? -15.184 -7.368 2.088 1.00 89.25 263 VAL A N 1
ATOM 2046 C CA . VAL A 1 263 ? -14.846 -8.796 2.228 1.00 89.25 263 VAL A CA 1
ATOM 2047 C C . VAL A 1 263 ? -13.660 -9.206 1.341 1.00 89.25 263 VAL A C 1
ATOM 2049 O O . VAL A 1 263 ? -13.100 -10.279 1.525 1.00 89.25 263 VAL A O 1
ATOM 2052 N N . GLY A 1 264 ? -13.237 -8.363 0.394 1.00 83.69 264 GLY A N 1
ATOM 2053 C CA . GLY A 1 264 ? -12.179 -8.706 -0.565 1.00 83.69 264 GLY A CA 1
ATOM 2054 C C . GLY A 1 264 ? -12.672 -9.506 -1.781 1.00 83.69 264 GLY A C 1
ATOM 2055 O O . GLY A 1 264 ? -11.880 -10.143 -2.477 1.00 83.69 264 GLY A O 1
ATOM 2056 N N . LEU A 1 265 ? -13.983 -9.493 -2.045 1.00 86.81 265 LEU A N 1
ATOM 2057 C CA . LEU A 1 265 ? -14.640 -10.234 -3.129 1.00 86.81 265 LEU A CA 1
ATOM 2058 C C . LEU A 1 265 ? -14.995 -9.360 -4.339 1.00 86.81 265 LEU A C 1
ATOM 2060 O O . LEU A 1 265 ? -15.759 -9.782 -5.203 1.00 86.81 265 LEU A O 1
ATOM 2064 N N . GLN A 1 266 ? -14.462 -8.139 -4.431 1.00 82.12 266 GLN A N 1
ATOM 2065 C CA . GLN A 1 266 ? -14.834 -7.187 -5.487 1.00 82.12 266 GLN A CA 1
ATOM 2066 C C . GLN A 1 266 ? -14.553 -7.683 -6.911 1.00 82.12 266 GLN A C 1
ATOM 2068 O O . GLN A 1 266 ? -15.206 -7.231 -7.848 1.00 82.12 266 GLN A O 1
ATOM 2073 N N . PHE A 1 267 ? -13.650 -8.654 -7.081 1.00 77.31 267 PHE A N 1
ATOM 2074 C CA . PHE A 1 267 ? -13.382 -9.276 -8.381 1.00 77.31 267 PHE A CA 1
ATOM 2075 C C . PHE A 1 267 ? -14.606 -10.005 -8.967 1.00 77.31 267 PHE A C 1
ATOM 2077 O O . PHE A 1 267 ? -14.681 -10.143 -10.179 1.00 77.31 267 PHE A O 1
ATOM 2084 N N . LEU A 1 268 ? -15.579 -10.412 -8.139 1.00 78.19 268 LEU A N 1
ATOM 2085 C CA . LEU A 1 268 ? -16.848 -11.000 -8.594 1.00 78.19 268 LEU A CA 1
ATOM 2086 C C . LEU A 1 268 ? -17.810 -9.967 -9.199 1.00 78.19 268 LEU A C 1
ATOM 2088 O O . LEU A 1 268 ? -18.838 -10.333 -9.754 1.00 78.19 268 LEU A O 1
ATOM 2092 N N . THR A 1 269 ? -17.514 -8.675 -9.042 1.00 74.38 269 THR A N 1
ATOM 2093 C CA . THR A 1 269 ? -18.366 -7.571 -9.518 1.00 74.38 269 THR A CA 1
ATOM 2094 C C . THR A 1 269 ? -17.818 -6.886 -10.770 1.00 74.38 269 THR A C 1
ATOM 2096 O O . THR A 1 269 ? -18.375 -5.878 -11.212 1.00 74.38 269 THR A O 1
ATOM 2099 N N . VAL A 1 270 ? -16.712 -7.404 -11.312 1.00 68.00 270 VAL A N 1
ATOM 2100 C CA . VAL A 1 270 ? -16.053 -6.883 -12.513 1.00 68.00 270 VAL A CA 1
ATOM 2101 C C . VAL A 1 270 ? -16.733 -7.457 -13.753 1.00 68.00 270 VAL A C 1
ATOM 2103 O O . VAL A 1 270 ? -17.114 -8.621 -13.756 1.00 68.00 270 VAL A O 1
ATOM 2106 N N . SER A 1 271 ? -16.898 -6.635 -14.791 1.00 64.25 271 SER A N 1
ATOM 2107 C CA . SER A 1 271 ? -17.434 -7.086 -16.080 1.00 64.25 271 SER A CA 1
ATOM 2108 C C . SER A 1 271 ? -16.458 -8.043 -16.768 1.00 64.25 271 SER A C 1
ATOM 2110 O O . SER A 1 271 ? -15.255 -7.762 -16.805 1.00 64.25 271 SER A O 1
ATOM 2112 N N . ASP A 1 272 ? -16.979 -9.106 -17.382 1.00 61.06 272 ASP A N 1
ATOM 2113 C CA . ASP A 1 272 ? -16.206 -10.101 -18.144 1.00 61.06 272 ASP A CA 1
ATOM 2114 C C . ASP A 1 272 ? -15.382 -9.465 -19.278 1.00 61.06 272 ASP A C 1
ATOM 2116 O O . ASP A 1 272 ? -14.332 -9.971 -19.656 1.00 61.06 272 ASP A O 1
ATOM 2120 N N . SER A 1 273 ? -15.797 -8.297 -19.774 1.00 59.72 273 SER A N 1
ATOM 2121 C CA . SER A 1 273 ? -15.072 -7.533 -20.797 1.00 59.72 273 SER A CA 1
ATOM 2122 C C . SER A 1 273 ? -13.773 -6.876 -20.308 1.00 59.72 273 SER A C 1
ATOM 2124 O O . SER A 1 273 ? -13.049 -6.296 -21.111 1.00 59.72 273 SER A O 1
ATOM 2126 N N . THR A 1 274 ? -13.497 -6.896 -19.002 1.00 59.75 274 THR A N 1
ATOM 2127 C CA . THR A 1 274 ? -12.392 -6.137 -18.380 1.00 59.75 274 THR A CA 1
ATOM 2128 C C . THR A 1 274 ? -11.275 -7.016 -17.833 1.00 59.75 274 THR A C 1
ATOM 2130 O O . THR A 1 274 ? -10.229 -6.493 -17.454 1.00 59.75 274 THR A O 1
ATOM 2133 N N . VAL A 1 275 ? -11.493 -8.329 -17.721 1.00 60.34 275 VAL A N 1
ATOM 2134 C CA . VAL A 1 275 ? -10.542 -9.256 -17.101 1.00 60.34 275 VAL A CA 1
ATOM 2135 C C . VAL A 1 275 ? -10.413 -10.488 -17.979 1.00 60.34 275 VAL A C 1
ATOM 2137 O O . VAL A 1 275 ? -11.378 -11.212 -18.177 1.00 60.34 275 VAL A O 1
ATOM 2140 N N . GLU A 1 276 ? -9.201 -10.754 -18.464 1.00 68.50 276 GLU A N 1
ATOM 2141 C CA . GLU A 1 276 ? -8.925 -11.918 -19.319 1.00 68.50 276 GLU A CA 1
ATOM 2142 C C . GLU A 1 276 ? -9.029 -13.258 -18.569 1.00 68.50 276 GLU A C 1
ATOM 2144 O O . GLU A 1 276 ? -9.204 -14.318 -19.168 1.00 68.50 276 GLU A O 1
ATOM 2149 N N . PHE A 1 277 ? -8.911 -13.236 -17.238 1.00 68.56 277 PHE A N 1
ATOM 2150 C CA . PHE A 1 277 ? -8.974 -14.438 -16.414 1.00 68.56 277 PHE A CA 1
ATOM 2151 C C . PHE A 1 277 ? -10.408 -14.895 -16.152 1.00 68.56 277 PHE A C 1
ATOM 2153 O O . PHE A 1 277 ? -11.255 -14.122 -15.710 1.00 68.56 277 PHE A O 1
ATOM 2160 N N . SER A 1 278 ? -10.630 -16.207 -16.277 1.00 78.50 278 SER A N 1
ATOM 2161 C CA . SER A 1 278 ? -11.868 -16.840 -15.815 1.00 78.50 278 SER A CA 1
ATOM 2162 C C . SER A 1 278 ? -12.101 -16.619 -14.312 1.00 78.50 278 SER A C 1
ATOM 2164 O O . SER A 1 278 ? -11.151 -16.543 -13.524 1.00 78.50 278 SER A O 1
ATOM 2166 N N . ILE A 1 279 ? -13.370 -16.614 -13.886 1.00 77.75 279 ILE A N 1
ATOM 2167 C CA . ILE A 1 279 ? -13.761 -16.519 -12.467 1.00 77.75 279 ILE A CA 1
ATOM 2168 C C . ILE A 1 279 ? -13.074 -17.608 -11.625 1.00 77.75 279 ILE A C 1
ATOM 2170 O O . ILE A 1 279 ? -12.616 -17.335 -10.516 1.00 7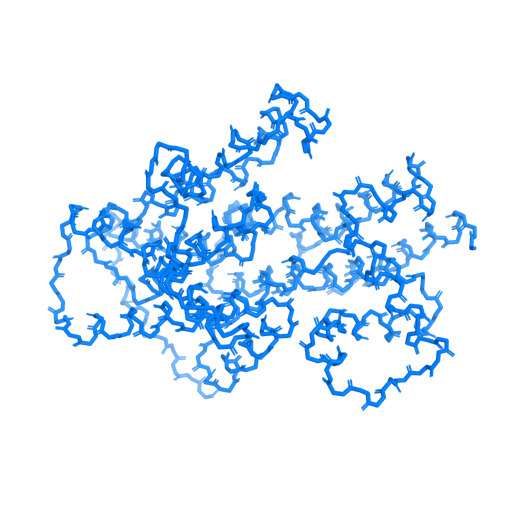7.75 279 ILE A O 1
ATOM 2174 N N . THR A 1 280 ? -12.931 -18.825 -12.160 1.00 80.81 280 THR A N 1
ATOM 2175 C CA . THR A 1 280 ? -12.237 -19.938 -11.491 1.00 80.81 280 THR A CA 1
ATOM 2176 C C . THR A 1 280 ? -10.760 -19.626 -11.259 1.00 80.81 280 THR A C 1
ATOM 2178 O O . THR A 1 280 ? -10.257 -19.815 -10.152 1.00 80.81 280 THR A O 1
ATOM 2181 N N . SER A 1 281 ? -10.066 -19.092 -12.268 1.00 81.88 281 SER A N 1
ATOM 2182 C CA . SER A 1 281 ? -8.665 -18.671 -12.137 1.00 81.88 281 SER A CA 1
ATOM 2183 C C . SER A 1 281 ? -8.517 -17.552 -11.107 1.00 81.88 281 SER A C 1
ATOM 2185 O O . SER A 1 281 ? -7.603 -17.589 -10.283 1.00 81.88 281 SER A O 1
ATOM 2187 N N . LEU A 1 282 ? -9.444 -16.588 -11.099 1.00 80.12 282 LEU A N 1
ATOM 2188 C CA . LEU A 1 282 ? -9.468 -15.521 -10.100 1.00 80.12 282 LEU A CA 1
ATOM 2189 C C . LEU A 1 282 ? -9.673 -16.078 -8.688 1.00 80.12 282 LEU A C 1
ATOM 2191 O O . LEU A 1 282 ? -8.942 -15.688 -7.783 1.00 80.12 282 LEU A O 1
ATOM 2195 N N . LEU A 1 283 ? -10.595 -17.023 -8.491 1.00 82.50 283 LEU A N 1
ATOM 2196 C CA . LEU A 1 283 ? -10.812 -17.678 -7.197 1.00 82.50 283 LEU A CA 1
ATOM 2197 C C . LEU A 1 283 ? -9.570 -18.439 -6.717 1.00 82.50 283 LEU A C 1
ATOM 2199 O O . LEU A 1 283 ? -9.184 -18.308 -5.556 1.00 82.50 283 LEU A O 1
ATOM 2203 N N . LEU A 1 284 ? -8.896 -19.178 -7.602 1.00 84.62 284 LEU A N 1
ATOM 2204 C CA . LEU A 1 284 ? -7.653 -19.883 -7.269 1.00 84.62 284 LEU A CA 1
ATOM 2205 C C . LEU A 1 284 ? -6.531 -18.913 -6.880 1.00 84.62 284 LEU A C 1
ATOM 2207 O O . LEU A 1 284 ? -5.838 -19.133 -5.885 1.00 84.62 284 LEU A O 1
ATOM 2211 N N . LEU A 1 285 ? -6.393 -17.796 -7.602 1.00 83.38 285 LEU A N 1
ATOM 2212 C CA . LEU A 1 285 ? -5.450 -16.736 -7.240 1.00 83.38 285 LEU A CA 1
ATOM 2213 C C . LEU A 1 285 ? -5.757 -16.144 -5.863 1.00 83.38 285 LEU A C 1
ATOM 2215 O O . LEU A 1 285 ? -4.829 -15.778 -5.148 1.00 83.38 285 LEU A O 1
ATOM 2219 N N . ARG A 1 286 ? -7.029 -16.083 -5.450 1.00 84.31 286 ARG A N 1
ATOM 2220 C CA . ARG A 1 286 ? -7.408 -15.647 -4.098 1.00 84.31 286 ARG A CA 1
ATOM 2221 C C . ARG A 1 286 ? -7.083 -16.668 -3.017 1.00 84.31 286 ARG A C 1
ATOM 2223 O O . ARG A 1 286 ? -6.844 -16.254 -1.892 1.00 84.31 286 ARG A O 1
ATOM 2230 N N . LEU A 1 287 ? -7.037 -17.963 -3.323 1.00 84.69 287 LEU A N 1
ATOM 2231 C CA . LEU A 1 287 ? -6.547 -18.962 -2.368 1.00 84.69 287 LEU A CA 1
ATOM 2232 C C . LEU A 1 287 ? -5.036 -18.821 -2.157 1.00 84.69 287 LEU A C 1
ATOM 2234 O O . LEU A 1 287 ? -4.571 -18.846 -1.019 1.00 84.69 287 LEU A O 1
ATOM 223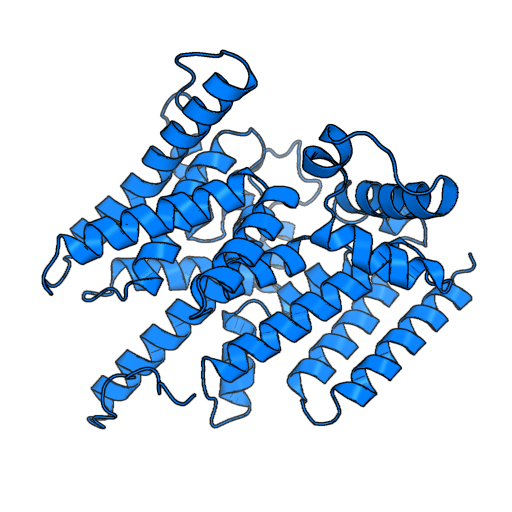8 N N . LEU A 1 288 ? -4.285 -18.601 -3.242 1.00 87.00 288 LEU A N 1
ATOM 2239 C CA . LEU A 1 288 ? -2.847 -18.336 -3.176 1.00 87.00 288 LEU A CA 1
ATOM 2240 C C . LEU A 1 288 ? -2.551 -17.009 -2.457 1.00 87.00 288 LEU A C 1
ATOM 2242 O O . LEU A 1 288 ? -1.712 -16.949 -1.563 1.00 87.00 288 LEU A O 1
ATOM 2246 N N . LEU A 1 289 ? -3.276 -15.950 -2.819 1.00 89.25 289 LEU A N 1
ATOM 2247 C CA . LEU A 1 289 ? -3.185 -14.606 -2.248 1.00 89.25 289 LEU A CA 1
ATOM 2248 C C . LEU A 1 289 ? -4.314 -14.382 -1.233 1.00 89.25 289 LEU A C 1
ATOM 2250 O O . LEU A 1 289 ? -5.088 -13.425 -1.329 1.00 89.25 289 LEU A O 1
ATOM 2254 N N . SER A 1 290 ? -4.424 -15.277 -0.253 1.00 92.50 290 SER A N 1
ATOM 2255 C CA . SER A 1 290 ? -5.520 -15.279 0.730 1.00 92.50 290 SER A CA 1
ATOM 2256 C C . SER A 1 290 ? -5.584 -14.022 1.600 1.00 92.50 290 SER A C 1
ATOM 2258 O O . SER A 1 290 ? -6.670 -13.634 2.035 1.00 92.50 290 SER A O 1
ATOM 2260 N N . GLU A 1 291 ? -4.461 -13.310 1.752 1.00 93.56 291 GLU A N 1
ATOM 2261 C CA . GLU A 1 291 ? -4.374 -11.971 2.356 1.00 93.56 291 GLU A CA 1
ATOM 2262 C C . GLU A 1 291 ? -5.436 -11.013 1.782 1.00 93.56 291 GLU A C 1
ATOM 2264 O O . GLU A 1 291 ? -6.011 -10.203 2.509 1.00 93.56 291 GLU A O 1
ATOM 2269 N N . THR A 1 292 ? -5.752 -11.152 0.489 1.00 90.88 292 THR A N 1
ATOM 2270 C CA . THR A 1 292 ? -6.681 -10.275 -0.238 1.00 90.88 292 THR A CA 1
ATOM 2271 C C . THR A 1 292 ? -8.145 -10.405 0.194 1.00 90.88 292 THR A C 1
ATOM 2273 O O . THR A 1 292 ? -8.906 -9.458 0.012 1.00 90.88 292 THR A O 1
ATOM 2276 N N . ILE A 1 293 ? -8.521 -11.530 0.812 1.00 92.25 293 ILE A N 1
ATOM 2277 C CA . ILE A 1 293 ? -9.859 -11.775 1.377 1.00 92.25 293 ILE A CA 1
ATOM 2278 C C . ILE A 1 293 ? -9.812 -11.696 2.903 1.00 92.25 293 ILE A C 1
ATOM 2280 O O . ILE A 1 293 ? -10.638 -11.034 3.529 1.00 92.25 293 ILE A O 1
ATOM 2284 N N . ILE A 1 294 ? -8.824 -12.351 3.518 1.00 94.62 294 ILE A N 1
ATOM 2285 C CA . ILE A 1 294 ? -8.774 -12.530 4.971 1.00 94.62 294 ILE A CA 1
ATOM 2286 C C . ILE A 1 294 ? -8.618 -11.191 5.695 1.00 94.62 294 ILE A C 1
ATOM 2288 O O . ILE A 1 294 ? -9.297 -10.972 6.696 1.00 94.62 294 ILE A O 1
ATOM 2292 N N . ILE A 1 295 ? -7.771 -10.281 5.203 1.00 95.62 295 ILE A N 1
ATOM 2293 C CA . ILE A 1 295 ? -7.522 -9.009 5.896 1.00 95.62 295 ILE A CA 1
ATOM 2294 C C . ILE A 1 295 ? -8.767 -8.109 5.892 1.00 95.62 295 ILE A C 1
ATOM 2296 O O . ILE A 1 295 ? -9.195 -7.726 6.986 1.00 95.62 295 ILE A O 1
ATOM 2300 N N . PRO A 1 296 ? -9.398 -7.793 4.738 1.00 94.94 296 PRO A N 1
ATOM 2301 C CA . PRO A 1 296 ? -10.624 -6.994 4.733 1.00 94.94 296 PRO A CA 1
ATOM 2302 C C . PRO A 1 296 ? -11.752 -7.644 5.539 1.00 94.94 296 PRO A C 1
ATOM 2304 O O . PRO A 1 296 ? -12.402 -6.965 6.334 1.00 94.94 296 PRO A O 1
ATOM 2307 N N . LEU A 1 297 ? -11.944 -8.963 5.403 1.00 95.06 297 LEU A N 1
ATOM 2308 C CA . LEU A 1 297 ? -12.985 -9.690 6.126 1.00 95.06 297 LEU A CA 1
ATOM 2309 C C . LEU A 1 297 ? -12.784 -9.614 7.643 1.00 95.06 297 LEU A C 1
ATOM 2311 O O . LEU A 1 297 ? -13.711 -9.241 8.362 1.00 95.06 297 LEU A O 1
ATOM 2315 N N . LEU A 1 298 ? -11.588 -9.936 8.144 1.00 95.62 298 LEU A N 1
ATOM 2316 C CA . LEU A 1 298 ? -11.312 -9.891 9.581 1.00 95.62 298 LEU A CA 1
ATOM 2317 C C . LEU A 1 298 ? -11.403 -8.473 10.133 1.00 95.62 298 LEU A C 1
ATOM 2319 O O . LEU A 1 298 ? -11.916 -8.292 11.235 1.00 95.62 298 LEU A O 1
ATOM 2323 N N . PHE A 1 299 ? -10.958 -7.470 9.376 1.00 96.25 299 PHE A N 1
ATOM 2324 C CA . PHE A 1 299 ? -11.131 -6.074 9.759 1.00 96.25 299 PHE A CA 1
ATOM 2325 C C . PHE A 1 299 ? -12.615 -5.707 9.882 1.00 96.25 299 PHE A C 1
ATOM 2327 O O . PHE A 1 299 ? -13.030 -5.161 10.903 1.00 96.25 299 PHE A O 1
ATOM 2334 N N . THR A 1 300 ? -13.431 -6.067 8.890 1.00 95.00 300 THR A N 1
ATOM 2335 C CA . THR A 1 300 ? -14.878 -5.819 8.902 1.00 95.00 300 THR A CA 1
ATOM 2336 C C . THR A 1 300 ? -15.559 -6.524 10.075 1.00 95.00 300 THR A C 1
ATOM 2338 O O . THR A 1 300 ? -16.341 -5.909 10.799 1.00 95.00 300 THR A O 1
ATOM 2341 N N . VAL A 1 301 ? -15.221 -7.791 10.332 1.00 93.81 301 VAL A N 1
ATOM 2342 C CA . VAL A 1 301 ? -15.731 -8.540 11.490 1.00 93.81 301 VAL A CA 1
ATOM 2343 C C . VAL A 1 301 ? -15.300 -7.880 12.802 1.00 93.81 301 VAL A C 1
ATOM 2345 O O . VAL A 1 301 ? -16.132 -7.696 13.691 1.00 93.81 301 VAL A O 1
ATOM 2348 N N . ALA A 1 302 ? -14.034 -7.470 12.922 1.00 92.12 302 ALA A N 1
ATOM 2349 C CA . ALA A 1 302 ? -13.530 -6.784 14.108 1.00 92.12 302 ALA A CA 1
ATOM 2350 C C . ALA A 1 302 ? -14.300 -5.482 14.366 1.00 92.12 302 ALA A C 1
ATOM 2352 O O . ALA A 1 302 ? -14.731 -5.252 15.494 1.00 92.12 302 ALA A O 1
ATOM 2353 N N . VAL A 1 303 ? -14.547 -4.671 13.336 1.00 91.94 303 VAL A N 1
ATOM 2354 C CA . VAL A 1 303 ? -15.350 -3.442 13.441 1.00 91.94 303 VAL A CA 1
ATOM 2355 C C . VAL A 1 303 ? -16.793 -3.731 13.867 1.00 91.94 303 VAL A C 1
ATOM 2357 O O . VAL A 1 303 ? -17.352 -2.995 14.672 1.00 91.94 303 VAL A O 1
ATOM 2360 N N . LEU A 1 304 ? -17.421 -4.790 13.353 1.00 91.75 304 LEU A N 1
ATOM 2361 C CA . LEU A 1 304 ? -18.815 -5.104 13.682 1.00 91.75 304 LEU A CA 1
ATOM 2362 C C . LEU A 1 304 ? -18.977 -5.636 15.111 1.00 91.75 304 LEU A C 1
ATOM 2364 O O . LEU A 1 304 ? -19.926 -5.265 15.805 1.00 91.75 304 LEU A O 1
ATOM 2368 N N . VAL A 1 305 ? -18.050 -6.482 15.562 1.00 87.50 305 VAL A N 1
ATOM 2369 C CA . VAL A 1 305 ? -18.156 -7.210 16.837 1.00 87.50 305 VAL A CA 1
ATOM 2370 C C . VAL A 1 305 ? -17.578 -6.419 18.016 1.00 87.50 305 VAL A C 1
ATOM 2372 O O . VAL A 1 305 ? -18.029 -6.587 19.155 1.00 87.50 305 VAL A O 1
ATOM 2375 N N . THR A 1 306 ? -16.599 -5.543 17.780 1.00 84.12 306 THR A N 1
ATOM 2376 C CA . THR A 1 306 ? -15.936 -4.808 18.862 1.00 84.12 306 THR A CA 1
ATOM 2377 C C . THR A 1 306 ? -16.892 -3.801 19.504 1.00 84.12 306 THR A C 1
ATOM 2379 O O . THR A 1 306 ? -17.488 -2.957 18.848 1.00 84.12 306 THR A O 1
ATOM 2382 N N . ARG A 1 307 ? -17.038 -3.863 20.833 1.00 79.38 307 ARG A N 1
ATOM 2383 C CA . ARG A 1 307 ? -17.936 -2.959 21.581 1.00 79.38 307 ARG A CA 1
ATOM 2384 C C . ARG A 1 307 ? -17.285 -1.639 21.989 1.00 79.38 307 ARG A C 1
ATOM 2386 O O . ARG A 1 307 ? -17.986 -0.679 22.302 1.00 79.38 307 ARG A O 1
ATOM 2393 N N . ARG A 1 308 ? -15.954 -1.589 22.041 1.00 77.62 308 ARG A N 1
ATOM 2394 C CA . ARG A 1 308 ? -15.173 -0.392 22.378 1.00 77.62 308 ARG A CA 1
ATOM 2395 C C . ARG A 1 308 ? -14.181 -0.128 21.264 1.00 77.62 308 ARG A C 1
ATOM 2397 O O . ARG A 1 308 ? -13.184 -0.826 21.148 1.00 77.62 308 ARG A O 1
ATOM 2404 N N . HIS A 1 309 ? -14.480 0.853 20.428 1.00 77.00 309 HIS A N 1
ATOM 2405 C CA . HIS A 1 309 ? -13.608 1.178 19.312 1.00 77.00 309 HIS A CA 1
ATOM 2406 C C . HIS A 1 309 ? -12.518 2.142 19.756 1.00 77.00 309 HIS A C 1
ATOM 2408 O O . HIS A 1 309 ? -12.820 3.242 20.228 1.00 77.00 309 HIS A O 1
ATOM 2414 N N . SER A 1 310 ? -11.265 1.763 19.515 1.00 87.81 310 SER A N 1
ATOM 2415 C CA . SER A 1 310 ? -10.167 2.720 19.534 1.00 87.81 310 SER A CA 1
ATOM 2416 C C . SER A 1 310 ? -10.393 3.795 18.466 1.00 87.81 310 SER A C 1
ATOM 2418 O O . SER A 1 310 ? -11.044 3.558 17.441 1.00 87.81 310 SER A O 1
ATOM 2420 N N . LEU A 1 311 ? -9.837 4.988 18.687 1.00 90.12 311 LEU A N 1
ATOM 2421 C CA . LEU A 1 311 ? -9.868 6.054 17.686 1.00 90.12 311 LEU A CA 1
ATOM 2422 C C . LEU A 1 311 ? -9.269 5.576 16.354 1.00 90.12 311 LEU A C 1
ATOM 2424 O O . LEU A 1 311 ? -9.817 5.877 15.301 1.00 90.12 311 LEU A O 1
ATOM 2428 N N . LEU A 1 312 ? -8.197 4.777 16.402 1.00 93.19 312 LEU A N 1
ATOM 2429 C CA . LEU A 1 312 ? -7.577 4.178 15.220 1.00 93.19 312 LEU A CA 1
ATOM 2430 C C . LEU A 1 312 ? -8.578 3.338 14.414 1.00 93.19 312 LEU A C 1
ATOM 2432 O O . LEU A 1 312 ? -8.740 3.576 13.221 1.00 93.19 312 LEU A O 1
ATOM 2436 N N . MET A 1 313 ? -9.281 2.401 15.062 1.00 93.31 313 MET A N 1
ATOM 2437 C CA . MET A 1 313 ? -10.266 1.545 14.393 1.00 93.31 313 MET A CA 1
ATOM 2438 C C . MET A 1 313 ? -11.374 2.375 13.730 1.00 93.31 313 MET A C 1
ATOM 2440 O O . MET A 1 313 ? -11.725 2.113 12.581 1.00 93.31 313 MET A O 1
ATOM 2444 N N . GLN A 1 314 ? -11.894 3.402 14.416 1.00 92.81 314 GLN A N 1
ATOM 2445 C CA . GLN A 1 314 ? -12.931 4.269 13.845 1.00 92.81 314 GLN A CA 1
ATOM 2446 C C . GLN A 1 314 ? -12.414 5.071 12.651 1.00 92.81 314 GLN A C 1
ATOM 2448 O O . GLN A 1 314 ? -13.101 5.141 11.635 1.00 92.81 314 GLN A O 1
ATOM 2453 N N . SER A 1 315 ? -11.218 5.655 12.757 1.00 96.00 315 SER A N 1
ATOM 2454 C CA . SER A 1 315 ? -10.633 6.447 11.674 1.00 96.00 315 SER A CA 1
ATOM 2455 C C . SER A 1 315 ? -10.382 5.589 10.439 1.00 96.00 315 SER A C 1
ATOM 2457 O O . SER A 1 315 ? -10.774 5.979 9.346 1.00 96.00 315 SER A O 1
ATOM 2459 N N . VAL A 1 316 ? -9.828 4.384 10.605 1.00 96.94 316 VAL A N 1
ATOM 2460 C CA . VAL A 1 316 ? -9.605 3.450 9.489 1.00 96.94 316 VAL A CA 1
ATOM 2461 C C . VAL A 1 316 ? -10.931 3.008 8.869 1.00 96.94 316 VAL A C 1
ATOM 2463 O O . VAL A 1 316 ? -11.050 3.022 7.648 1.00 96.94 316 VAL A O 1
ATOM 2466 N N . MET A 1 317 ? -11.942 2.670 9.678 1.00 96.19 317 MET A N 1
ATOM 2467 C CA . MET A 1 317 ? -13.267 2.264 9.187 1.00 96.19 317 MET A CA 1
ATOM 2468 C C . MET A 1 317 ? -13.923 3.372 8.358 1.00 96.19 317 MET A C 1
ATOM 2470 O O . MET A 1 317 ? -14.363 3.115 7.238 1.00 96.19 317 MET A O 1
ATOM 2474 N N . TRP A 1 318 ? -13.981 4.597 8.888 1.00 96.94 318 TRP A N 1
ATOM 2475 C CA . TRP A 1 318 ? -14.575 5.724 8.172 1.00 96.94 318 TRP A CA 1
ATOM 2476 C C . TRP A 1 318 ? -13.787 6.056 6.910 1.00 96.94 318 TRP A C 1
ATOM 2478 O O . TRP A 1 318 ? -14.386 6.201 5.849 1.00 96.94 318 TRP A O 1
ATOM 2488 N N . SER A 1 319 ? -12.458 6.126 6.990 1.00 97.75 319 SER A N 1
ATOM 2489 C CA . SER A 1 319 ? -11.620 6.423 5.829 1.00 97.75 319 SER A CA 1
ATOM 2490 C C . SER A 1 319 ? -11.739 5.369 4.738 1.00 97.75 319 SER A C 1
ATOM 2492 O O . SER A 1 319 ? -11.885 5.725 3.572 1.00 97.75 319 SER A O 1
ATOM 2494 N N . PHE A 1 320 ? -11.730 4.085 5.099 1.00 96.94 320 PHE A N 1
ATOM 2495 C CA . PHE A 1 320 ? -11.909 3.007 4.137 1.00 96.94 320 PHE A CA 1
ATOM 2496 C C . PHE A 1 320 ? -13.317 3.009 3.535 1.00 96.94 320 PHE A C 1
ATOM 2498 O O . PHE A 1 320 ? -13.452 2.951 2.318 1.00 96.94 320 PHE A O 1
ATOM 2505 N N . GLY A 1 321 ? -14.369 3.138 4.349 1.00 95.62 321 GLY A N 1
ATOM 2506 C CA . GLY A 1 321 ? -15.744 3.152 3.848 1.00 95.62 321 GLY A CA 1
ATOM 2507 C C . GLY A 1 321 ? -16.027 4.338 2.921 1.00 95.62 321 GLY A C 1
ATOM 2508 O O . GLY A 1 321 ? -16.594 4.147 1.849 1.00 95.62 321 GLY A O 1
ATOM 2509 N N . ILE A 1 322 ? -15.560 5.542 3.275 1.00 95.31 322 ILE A N 1
ATOM 2510 C CA . ILE A 1 322 ? -15.630 6.731 2.406 1.00 95.31 322 ILE A CA 1
ATOM 2511 C C . ILE A 1 322 ? -14.878 6.474 1.103 1.00 95.31 322 ILE A C 1
ATOM 2513 O O . ILE A 1 322 ? -15.391 6.761 0.024 1.00 95.31 322 ILE A O 1
ATOM 2517 N N . TYR A 1 323 ? -13.677 5.902 1.187 1.00 94.81 323 TYR A N 1
ATOM 2518 C CA . TYR A 1 323 ? -12.880 5.583 0.013 1.00 94.81 323 TYR A CA 1
ATOM 2519 C C . TYR A 1 323 ? -13.585 4.586 -0.915 1.00 94.81 323 TYR A C 1
ATOM 2521 O O . TYR A 1 323 ? -13.640 4.835 -2.116 1.00 94.81 323 TYR A O 1
ATOM 2529 N N . VAL A 1 324 ? -14.179 3.517 -0.368 1.00 92.31 324 VAL A N 1
ATOM 2530 C CA . VAL A 1 324 ? -15.010 2.555 -1.114 1.00 92.31 324 VAL A CA 1
ATOM 2531 C C . VAL A 1 324 ? -16.161 3.273 -1.812 1.00 92.31 324 VAL A C 1
ATOM 2533 O O . VAL A 1 324 ? -16.388 3.046 -2.997 1.00 92.31 324 VAL A O 1
ATOM 2536 N N . GLY A 1 325 ? -16.848 4.191 -1.126 1.00 90.25 325 GLY A N 1
ATOM 2537 C CA . GLY A 1 325 ? -17.872 5.029 -1.748 1.00 90.25 325 GLY A CA 1
ATOM 2538 C C . GLY A 1 325 ? -17.329 5.823 -2.940 1.00 90.25 325 GLY A C 1
ATOM 2539 O O . GLY A 1 325 ? -17.904 5.794 -4.022 1.00 90.25 325 GLY A O 1
ATOM 2540 N N . ILE A 1 326 ? -16.175 6.473 -2.797 1.00 89.50 326 ILE A N 1
ATOM 2541 C CA . ILE A 1 326 ? -15.585 7.264 -3.884 1.00 89.50 326 ILE A CA 1
ATOM 2542 C C . ILE A 1 326 ? -15.208 6.388 -5.089 1.00 89.50 326 ILE A C 1
ATOM 2544 O O . ILE A 1 326 ? -15.541 6.728 -6.220 1.00 89.50 326 ILE A O 1
ATOM 2548 N N . VAL A 1 327 ? -14.530 5.259 -4.873 1.00 86.44 327 VAL A N 1
ATOM 2549 C CA . VAL A 1 327 ? -14.017 4.427 -5.979 1.00 86.44 327 VAL A CA 1
ATOM 2550 C C . VAL A 1 327 ? -15.086 3.557 -6.640 1.00 86.44 327 VAL A C 1
ATOM 2552 O O . VAL A 1 327 ? -14.944 3.197 -7.803 1.00 86.44 327 VAL A O 1
ATOM 2555 N N . THR A 1 328 ? -16.180 3.249 -5.942 1.00 83.88 328 THR A N 1
ATOM 2556 C CA . THR A 1 328 ? -17.299 2.489 -6.527 1.00 83.88 328 THR A CA 1
ATOM 2557 C C . THR A 1 328 ? -18.226 3.337 -7.394 1.00 83.88 328 THR A C 1
ATOM 2559 O O . THR A 1 328 ? -19.120 2.761 -8.000 1.00 83.88 328 THR A O 1
ATOM 2562 N N . ASN A 1 329 ? -18.005 4.658 -7.484 1.00 78.62 329 ASN A N 1
ATOM 2563 C CA . ASN A 1 329 ? -18.669 5.543 -8.456 1.00 78.62 329 ASN A CA 1
ATOM 2564 C C . ASN A 1 329 ? -18.062 5.475 -9.864 1.00 78.62 329 ASN A C 1
ATOM 2566 O O . ASN A 1 329 ? -18.580 6.093 -10.791 1.00 78.62 329 ASN A O 1
ATOM 2570 N N . THR A 1 330 ? -16.935 4.784 -10.028 1.00 71.00 330 THR A N 1
ATOM 2571 C CA . THR A 1 330 ? -16.328 4.552 -11.339 1.00 71.00 330 THR A CA 1
ATOM 2572 C C . THR A 1 330 ? -16.671 3.156 -11.839 1.00 71.00 330 THR A C 1
ATOM 2574 O O . THR A 1 330 ? -16.827 2.233 -11.039 1.00 71.00 330 THR A O 1
ATOM 2577 N N . ASP A 1 331 ? -16.718 2.975 -13.158 1.00 58.53 331 ASP A N 1
ATOM 2578 C CA . ASP A 1 331 ? -17.083 1.693 -13.780 1.00 58.53 331 ASP A CA 1
ATOM 2579 C C . ASP A 1 331 ? -16.102 0.549 -13.475 1.00 58.53 331 ASP A C 1
ATOM 2581 O O . ASP A 1 331 ? -16.431 -0.622 -13.663 1.00 58.53 331 ASP A O 1
ATOM 2585 N N . PHE A 1 332 ? -14.922 0.871 -12.938 1.00 60.97 332 PHE A N 1
ATOM 2586 C CA . PHE A 1 332 ? -13.880 -0.084 -12.590 1.00 60.97 332 PHE A CA 1
ATOM 2587 C C . PHE A 1 332 ? -13.705 -0.241 -11.068 1.00 60.97 332 PHE A C 1
ATOM 2589 O O . PHE A 1 332 ? -13.247 0.667 -10.369 1.00 60.97 332 PHE A O 1
ATOM 2596 N N . ASN A 1 333 ? -14.017 -1.434 -10.552 1.00 70.25 333 ASN A N 1
ATOM 2597 C CA . ASN A 1 333 ? -13.827 -1.822 -9.151 1.00 70.25 333 ASN A CA 1
ATOM 2598 C C . ASN A 1 333 ? -12.761 -2.925 -9.078 1.00 70.25 333 ASN A C 1
ATOM 2600 O O . ASN A 1 333 ? -12.992 -4.043 -9.526 1.00 70.25 333 ASN A O 1
ATOM 2604 N N . SER A 1 334 ? -11.580 -2.620 -8.540 1.00 75.75 334 SER A N 1
ATOM 2605 C CA . SER A 1 334 ? -10.445 -3.555 -8.514 1.00 75.75 334 SER A CA 1
ATOM 2606 C C . SER A 1 334 ? -9.889 -3.715 -7.112 1.00 75.75 334 SER A C 1
ATOM 2608 O O . SER A 1 334 ? -9.842 -2.768 -6.330 1.00 75.75 334 SER A O 1
ATOM 2610 N N . PHE A 1 335 ? -9.368 -4.908 -6.821 1.00 80.19 335 PHE A N 1
ATOM 2611 C CA . PHE A 1 335 ? -8.695 -5.201 -5.557 1.00 80.19 335 PHE A CA 1
ATOM 2612 C C . PHE A 1 335 ? -7.571 -4.213 -5.211 1.00 80.19 335 PHE A C 1
ATOM 2614 O O . PHE A 1 335 ? -7.381 -3.893 -4.037 1.00 80.19 335 PHE A O 1
ATOM 2621 N N . ARG A 1 336 ? -6.890 -3.649 -6.218 1.00 85.12 336 ARG A N 1
ATOM 2622 C CA . ARG A 1 336 ? -5.860 -2.611 -6.031 1.00 85.12 336 ARG A CA 1
ATOM 2623 C C . ARG A 1 336 ? -6.340 -1.416 -5.207 1.00 85.12 336 ARG A C 1
ATOM 2625 O O . ARG A 1 336 ? -5.546 -0.713 -4.591 1.00 85.12 336 ARG A O 1
ATOM 2632 N N . GLN A 1 337 ? -7.646 -1.163 -5.185 1.00 86.69 337 GLN A N 1
ATOM 2633 C CA . GLN A 1 337 ? -8.237 -0.095 -4.391 1.00 86.69 337 GLN A CA 1
ATOM 2634 C C . GLN A 1 337 ? -8.074 -0.355 -2.883 1.00 86.69 337 GLN A C 1
ATOM 2636 O O . GLN A 1 337 ? -7.807 0.594 -2.151 1.00 86.69 337 GLN A O 1
ATOM 2641 N N . ASN A 1 338 ? -8.124 -1.608 -2.422 1.00 91.81 338 ASN A N 1
ATOM 2642 C CA . ASN A 1 338 ? -8.026 -1.944 -0.997 1.00 91.81 338 ASN A CA 1
ATOM 2643 C C . ASN A 1 338 ? -6.588 -1.982 -0.470 1.00 91.81 338 ASN A C 1
ATOM 2645 O O . ASN A 1 338 ? -6.374 -1.747 0.719 1.00 91.81 338 ASN A O 1
ATOM 2649 N N . ILE A 1 339 ? -5.611 -2.254 -1.340 1.00 93.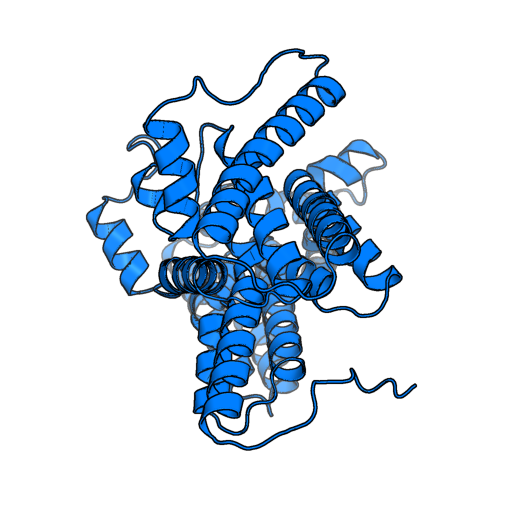50 339 ILE A N 1
ATOM 2650 C CA . ILE A 1 339 ? -4.205 -2.492 -0.970 1.00 93.50 339 ILE A CA 1
ATOM 2651 C C . ILE A 1 339 ? -3.630 -1.427 -0.028 1.00 93.50 339 ILE A C 1
ATOM 2653 O O . ILE A 1 339 ? -3.077 -1.813 1.003 1.00 93.50 339 ILE A O 1
ATOM 2657 N N . PRO A 1 340 ? -3.807 -0.112 -0.275 1.00 96.31 340 PRO A N 1
ATOM 2658 C CA . PRO A 1 340 ? -3.255 0.918 0.602 1.00 96.31 340 PRO A CA 1
ATOM 2659 C C . PRO A 1 340 ? -3.707 0.814 2.063 1.00 96.31 340 PRO A C 1
ATOM 2661 O O . PRO A 1 340 ? -2.952 1.169 2.961 1.00 96.31 340 PRO A O 1
ATOM 2664 N N . PHE A 1 341 ? -4.921 0.319 2.321 1.00 97.31 341 PHE A N 1
ATOM 2665 C CA . PHE A 1 341 ? -5.458 0.189 3.676 1.00 97.31 341 PHE A CA 1
ATOM 2666 C C . PHE A 1 341 ? -5.077 -1.123 4.365 1.00 97.31 341 PHE A C 1
ATOM 2668 O O . PHE A 1 341 ? -5.195 -1.214 5.587 1.00 97.31 341 PHE A O 1
ATOM 2675 N N . MET A 1 342 ? -4.606 -2.133 3.632 1.00 96.50 342 MET A N 1
ATOM 2676 C CA . MET A 1 342 ? -4.389 -3.464 4.201 1.00 96.50 342 MET A CA 1
ATOM 2677 C C . MET A 1 342 ? -3.419 -3.493 5.392 1.00 96.50 342 MET A C 1
ATOM 2679 O O . MET A 1 342 ? -3.760 -4.145 6.379 1.00 96.50 342 MET A O 1
ATOM 2683 N N . PRO A 1 343 ? -2.280 -2.766 5.399 1.00 97.81 343 PRO A N 1
ATOM 2684 C CA . PRO A 1 343 ? -1.394 -2.771 6.562 1.00 97.81 343 PRO A CA 1
ATOM 2685 C C . PRO A 1 343 ? -2.062 -2.246 7.826 1.00 97.81 343 PRO A C 1
ATOM 2687 O O . PRO A 1 343 ? -1.893 -2.821 8.900 1.00 97.81 343 PRO A O 1
ATOM 2690 N N . VAL A 1 344 ? -2.845 -1.168 7.711 1.00 97.50 344 VAL A N 1
ATOM 2691 C CA . VAL A 1 344 ? -3.504 -0.562 8.872 1.00 97.50 344 VAL A CA 1
ATOM 2692 C C . VAL A 1 344 ? -4.744 -1.353 9.302 1.00 97.50 344 VAL A C 1
ATOM 2694 O O . VAL A 1 344 ? -4.997 -1.478 10.497 1.00 97.50 344 VAL A O 1
ATOM 2697 N N . MET A 1 345 ? -5.477 -1.963 8.366 1.00 97.38 345 MET A N 1
ATOM 2698 C CA . MET A 1 345 ? -6.543 -2.924 8.678 1.00 97.38 345 MET A CA 1
ATOM 2699 C C . MET A 1 345 ? -5.993 -4.124 9.450 1.00 97.38 345 MET A C 1
ATOM 2701 O O . MET A 1 345 ? -6.515 -4.478 10.505 1.00 97.38 345 MET A O 1
ATOM 2705 N N . GLY A 1 346 ? -4.895 -4.693 8.953 1.00 96.25 346 GLY A N 1
ATOM 2706 C CA . GLY A 1 346 ? -4.143 -5.753 9.605 1.00 96.25 346 GLY A CA 1
ATOM 2707 C C . GLY A 1 346 ? -3.695 -5.391 11.007 1.00 96.25 346 GLY A C 1
ATOM 2708 O O . GLY A 1 346 ? -3.917 -6.148 11.948 1.00 96.25 346 GLY A O 1
ATOM 2709 N N . LEU A 1 347 ? -3.115 -4.200 11.164 1.00 95.62 347 LEU A N 1
ATOM 2710 C CA . LEU A 1 347 ? -2.712 -3.665 12.460 1.00 95.62 347 LEU A CA 1
ATOM 2711 C C . LEU A 1 347 ? -3.894 -3.582 13.433 1.00 95.62 347 LEU A C 1
ATOM 2713 O O . LEU A 1 347 ? -3.770 -4.011 14.575 1.00 95.62 347 LEU A O 1
ATOM 2717 N N . VAL A 1 348 ? -5.052 -3.083 12.989 1.00 94.94 348 VAL A N 1
ATOM 2718 C CA . VAL A 1 348 ? -6.267 -3.032 13.818 1.00 94.94 348 VAL A CA 1
ATOM 2719 C C . VAL A 1 348 ? -6.701 -4.435 14.253 1.00 94.94 348 VAL A C 1
ATOM 2721 O O . VAL A 1 348 ? -7.031 -4.623 15.423 1.00 94.94 348 VAL A O 1
ATOM 2724 N N . VAL A 1 349 ? -6.663 -5.421 13.352 1.00 94.25 349 VAL A N 1
ATOM 2725 C CA . VAL A 1 349 ? -6.990 -6.823 13.670 1.00 94.25 349 VAL A CA 1
ATOM 2726 C C . VAL A 1 349 ? -6.006 -7.407 14.687 1.00 94.25 349 VAL A C 1
ATOM 2728 O O . VAL A 1 349 ? -6.431 -8.027 15.660 1.00 94.25 349 VAL A O 1
ATOM 2731 N N . LEU A 1 350 ? -4.703 -7.182 14.503 1.00 92.75 350 LEU A N 1
ATOM 2732 C CA . LEU A 1 35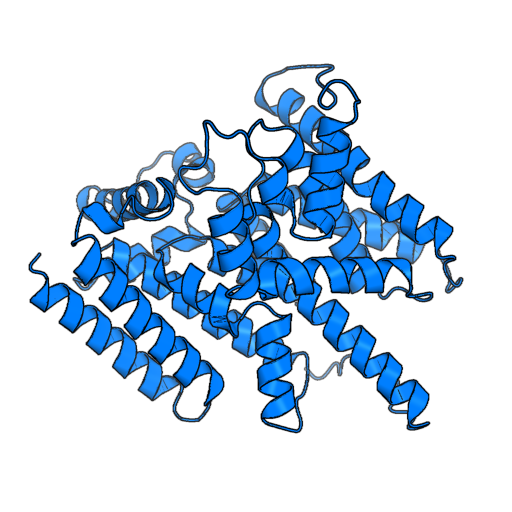0 ? -3.656 -7.655 15.414 1.00 92.75 350 LEU A CA 1
ATOM 2733 C C . LEU A 1 350 ? -3.801 -7.049 16.815 1.00 92.75 350 LEU A C 1
ATOM 2735 O O . LEU A 1 350 ? -3.746 -7.780 17.801 1.00 92.75 350 LEU A O 1
ATOM 2739 N N . LEU A 1 351 ? -4.041 -5.739 16.907 1.00 89.69 351 LEU A N 1
ATOM 2740 C CA . LEU A 1 351 ? -4.242 -5.050 18.184 1.00 89.69 351 LEU A CA 1
ATOM 2741 C C . LEU A 1 351 ? -5.522 -5.524 18.886 1.00 89.69 351 LEU A C 1
ATOM 2743 O O . LEU A 1 351 ? -5.503 -5.786 20.087 1.00 89.69 351 LEU A O 1
ATOM 2747 N N . ALA A 1 352 ? -6.618 -5.702 18.141 1.00 87.62 352 ALA A N 1
ATOM 2748 C CA . ALA A 1 352 ? -7.864 -6.240 18.687 1.00 87.62 352 ALA A CA 1
ATOM 2749 C C . ALA A 1 352 ? -7.694 -7.683 19.193 1.00 87.62 352 ALA A C 1
ATOM 2751 O O . ALA A 1 352 ? -8.249 -8.050 20.232 1.00 87.62 352 ALA A O 1
ATOM 2752 N N . TRP A 1 353 ? -6.901 -8.503 18.492 1.00 85.88 353 TRP A N 1
ATOM 2753 C CA . TRP A 1 353 ? -6.544 -9.841 18.959 1.00 85.88 353 TRP A CA 1
ATOM 2754 C C . TRP A 1 353 ? -5.766 -9.763 20.272 1.00 85.88 353 TRP A C 1
ATOM 2756 O O . TRP A 1 353 ? -6.147 -10.432 21.235 1.00 85.88 353 TRP A O 1
ATOM 2766 N N . GLN A 1 354 ? -4.688 -8.976 20.329 1.00 84.31 354 GLN A N 1
ATOM 2767 C CA . GLN A 1 354 ? -3.842 -8.854 21.522 1.00 84.31 354 GLN A CA 1
ATOM 2768 C C . GLN A 1 354 ? -4.653 -8.431 22.748 1.00 84.31 354 GLN A C 1
ATOM 2770 O O . GLN A 1 354 ? -4.609 -9.123 23.764 1.00 84.31 354 GLN A O 1
ATOM 2775 N N . GLU A 1 355 ? -5.497 -7.406 22.610 1.00 80.81 355 GLU A N 1
ATOM 2776 C CA . GLU A 1 355 ? -6.381 -6.947 23.685 1.00 80.81 355 GLU A CA 1
ATOM 2777 C C . GLU A 1 355 ? -7.332 -8.059 24.168 1.00 80.81 355 GLU A C 1
ATOM 2779 O O . GLU A 1 355 ? -7.550 -8.241 25.369 1.00 80.81 355 GLU A O 1
ATOM 2784 N N . HIS A 1 356 ? -7.890 -8.858 23.251 1.00 80.25 356 HIS A N 1
ATOM 2785 C CA . HIS A 1 356 ? -8.743 -9.993 23.620 1.00 80.25 356 HIS A CA 1
ATOM 2786 C C . HIS A 1 356 ? -7.970 -11.106 24.340 1.00 80.25 356 HIS A C 1
ATOM 2788 O O . HIS A 1 356 ? -8.507 -11.765 25.233 1.00 80.25 356 HIS A O 1
ATOM 2794 N N . ARG A 1 357 ? -6.702 -11.315 23.970 1.00 79.75 357 ARG A N 1
ATOM 2795 C CA . ARG A 1 357 ? -5.805 -12.287 24.608 1.00 79.75 357 ARG A CA 1
ATOM 2796 C C . ARG A 1 357 ? -5.461 -11.868 26.037 1.00 79.75 357 ARG A C 1
ATOM 2798 O O . ARG A 1 357 ? -5.594 -12.692 26.936 1.00 79.75 357 ARG A O 1
ATOM 2805 N N . GLU A 1 358 ? -5.100 -10.603 26.239 1.00 77.00 358 GLU A N 1
ATOM 2806 C CA . GLU A 1 358 ? -4.778 -10.019 27.551 1.00 77.00 358 GLU A CA 1
ATOM 2807 C C . GLU A 1 358 ? -5.975 -10.073 28.509 1.00 77.00 358 GLU A C 1
ATOM 2809 O O . GLU A 1 358 ? -5.855 -10.504 29.656 1.00 77.00 358 GLU A O 1
ATOM 2814 N N . ARG A 1 359 ? -7.179 -9.748 28.018 1.00 75.56 359 ARG A N 1
ATOM 2815 C CA . ARG A 1 359 ? -8.411 -9.869 28.814 1.00 75.56 359 ARG A CA 1
ATOM 2816 C C . ARG A 1 359 ? -8.701 -11.305 29.254 1.00 75.56 359 ARG A C 1
ATOM 2818 O O . ARG A 1 359 ? -9.246 -11.503 30.335 1.00 75.56 359 ARG A O 1
ATOM 2825 N N . ARG A 1 360 ? -8.366 -12.304 28.430 1.00 74.31 360 ARG A N 1
ATOM 2826 C CA . ARG A 1 360 ? -8.562 -13.728 28.759 1.00 74.31 360 ARG A CA 1
ATOM 2827 C C . ARG A 1 360 ? -7.508 -14.279 29.712 1.00 74.31 360 ARG A C 1
ATOM 2829 O O . ARG A 1 360 ? -7.835 -15.165 30.492 1.00 74.31 360 ARG A O 1
ATOM 2836 N N . SER A 1 361 ? -6.270 -13.799 29.642 1.00 72.00 361 SER A N 1
ATOM 2837 C CA . SER A 1 361 ? -5.196 -14.252 30.531 1.00 72.00 361 SER A CA 1
ATOM 2838 C C . SER A 1 361 ? -5.258 -13.618 31.923 1.00 72.00 361 SER A C 1
ATOM 2840 O O . SER A 1 361 ? -4.511 -14.038 32.800 1.00 72.00 361 SER A O 1
ATOM 2842 N N . GLY A 1 362 ? -6.121 -12.616 32.142 1.00 53.28 362 GLY A N 1
ATOM 2843 C CA . GLY A 1 362 ? -6.229 -11.906 33.421 1.00 53.28 362 GLY A CA 1
ATOM 2844 C C . GLY A 1 362 ? -4.994 -11.064 33.760 1.00 53.28 362 GLY A C 1
ATOM 2845 O O . GLY A 1 362 ? -4.917 -10.485 34.841 1.00 53.28 362 GLY A O 1
ATOM 2846 N N . VAL A 1 363 ? -4.031 -10.974 32.840 1.00 53.81 363 VAL A N 1
ATOM 2847 C CA . VAL A 1 363 ? -2.823 -10.170 32.997 1.00 53.81 363 VAL A CA 1
ATOM 2848 C C . VAL A 1 363 ? -3.189 -8.734 32.637 1.00 53.81 363 VAL A C 1
ATOM 2850 O O . VAL A 1 363 ? -3.275 -8.379 31.465 1.00 53.81 363 VAL A O 1
ATOM 2853 N N . GLN A 1 364 ? -3.435 -7.902 33.652 1.00 37.69 364 GLN A N 1
ATOM 2854 C CA . GLN A 1 364 ? -3.499 -6.451 33.485 1.00 37.69 364 GLN A CA 1
ATOM 2855 C C . GLN A 1 364 ? -2.094 -5.922 33.183 1.00 37.69 364 GLN A C 1
ATOM 2857 O O . GLN A 1 364 ? -1.366 -5.495 34.076 1.00 37.69 364 GLN A O 1
ATOM 2862 N N . THR A 1 365 ? -1.702 -5.908 31.915 1.00 44.94 365 THR A N 1
ATOM 2863 C CA . THR A 1 365 ? -0.762 -4.887 31.460 1.00 44.94 365 THR A CA 1
ATOM 2864 C C . THR A 1 365 ? -1.565 -3.611 31.258 1.00 44.94 365 THR A C 1
ATOM 2866 O O . THR A 1 365 ? -2.516 -3.578 30.481 1.00 44.94 365 THR A O 1
ATOM 2869 N N . SER A 1 366 ? -1.237 -2.592 32.056 1.00 32.84 366 SER A N 1
ATOM 2870 C CA . SER A 1 366 ? -1.818 -1.246 32.014 1.00 32.84 366 SER A CA 1
ATOM 2871 C C . SER A 1 366 ? -2.063 -0.791 30.566 1.00 32.84 366 SER A C 1
ATOM 2873 O O . SER A 1 366 ? -1.210 -1.070 29.716 1.00 32.84 366 SER A O 1
ATOM 2875 N N . PRO A 1 367 ? -3.188 -0.110 30.255 1.00 36.12 367 PRO A N 1
ATOM 2876 C CA . PRO A 1 367 ? -3.434 0.395 28.910 1.00 36.12 367 PRO A CA 1
ATOM 2877 C C . PRO A 1 367 ? -2.205 1.164 28.453 1.00 36.12 367 PRO A C 1
ATOM 2879 O O . PRO A 1 367 ? -1.672 1.954 29.228 1.00 36.12 367 PRO A O 1
ATOM 2882 N N . LEU A 1 368 ? -1.769 0.900 27.220 1.00 38.47 368 LEU A N 1
ATOM 2883 C CA . LEU A 1 368 ? -0.694 1.595 26.523 1.00 38.47 368 LEU A CA 1
ATOM 2884 C C . LEU A 1 368 ? -0.908 3.118 26.604 1.00 38.47 368 LEU A C 1
ATOM 2886 O O . LEU A 1 368 ? -1.404 3.757 25.676 1.00 38.47 368 LEU A O 1
ATOM 2890 N N . THR A 1 369 ? -0.492 3.725 27.713 1.00 32.41 369 THR A N 1
ATOM 2891 C CA . THR A 1 369 ? 0.085 5.051 27.736 1.00 32.41 369 THR A CA 1
ATOM 2892 C C . THR A 1 369 ? 1.272 4.929 26.812 1.00 32.41 369 THR A C 1
ATOM 2894 O O . THR A 1 369 ? 2.317 4.391 27.171 1.00 32.41 369 THR A O 1
ATOM 2897 N N . VAL A 1 370 ? 1.059 5.367 25.572 1.00 36.69 370 VAL A N 1
ATOM 2898 C CA . VAL A 1 370 ? 2.113 5.771 24.652 1.00 36.69 370 VAL A CA 1
ATOM 2899 C C . VAL A 1 370 ? 3.185 6.423 25.505 1.00 36.69 370 VAL A C 1
ATOM 2901 O O . VAL A 1 370 ? 2.955 7.486 26.089 1.00 36.69 370 VAL A O 1
ATOM 2904 N N . ARG A 1 371 ? 4.298 5.710 25.662 1.00 29.17 371 ARG A N 1
ATOM 2905 C CA . ARG A 1 371 ? 5.450 6.148 26.424 1.00 29.17 371 ARG A CA 1
ATOM 2906 C C . ARG A 1 371 ? 5.936 7.413 25.731 1.00 29.17 371 ARG A C 1
ATOM 2908 O O . ARG A 1 371 ? 6.590 7.363 24.695 1.00 29.17 371 ARG A O 1
ATOM 2915 N N . ARG A 1 372 ? 5.477 8.551 26.254 1.00 35.97 372 ARG A N 1
ATOM 2916 C CA . ARG A 1 372 ? 6.061 9.868 26.054 1.00 35.97 372 ARG A CA 1
ATOM 2917 C C . ARG A 1 372 ? 7.444 9.789 26.679 1.00 35.97 372 ARG A C 1
ATOM 2919 O O . ARG A 1 372 ? 7.589 10.062 27.861 1.00 35.97 372 ARG A O 1
ATOM 2926 N N . GLU A 1 373 ? 8.431 9.373 25.908 1.00 29.20 373 GLU A N 1
ATOM 2927 C CA . GLU A 1 373 ? 9.829 9.591 26.252 1.00 29.20 373 GLU A CA 1
ATOM 2928 C C . GLU A 1 373 ? 10.494 10.238 25.035 1.00 29.20 373 GLU A C 1
ATOM 2930 O O . GLU A 1 373 ? 10.748 9.573 24.034 1.00 29.20 373 GLU A O 1
ATOM 2935 N N . THR A 1 374 ? 10.653 11.562 25.186 1.00 34.41 374 THR A N 1
ATOM 2936 C CA . THR A 1 374 ? 11.583 12.514 24.539 1.00 34.41 374 THR A CA 1
ATOM 2937 C C . THR A 1 374 ? 11.596 12.645 23.025 1.00 34.41 374 THR A C 1
ATOM 2939 O O . THR A 1 374 ? 12.059 11.710 22.339 1.00 34.41 374 THR A O 1
#